Protein AF-A0A1Z5K419-F1 (afdb_monomer_lite)

pLDDT: mean 81.82, std 13.51, range [43.06, 97.88]

Secondary structure (DSSP, 8-state):
------------TTHHHHHHHHHHHHHHHHHHHHHHH--GGG---HHHHHTB-GGGSSPBPTTSBPPP-SS--TTHHHHHHHHHHHHHHHTHHHHHHHHHHHHHHHHHH-HHHHHHHHHHHHHHHHHHHHHHS--EETTEEHHHHS-HHHHHHHHHHHHHHHIIIIIHHHHHHHHHHHHHHHHHHHHHB-HHHHHHHHHHHHHHHHHHHHHHGGG------------------------

Foldseek 3Di:
DDDDDDDDDDDDPPPPVVVVVVVVVVVVVVVVVVVVLQDPVLDDDVCVLQCQDVVVPRDRDPQFFDDDDPDQDPCNVVVLVVLLVVLCSSCVNVLVVVLVVLVVVLCVVQVVLVVLVVVLVVLVVVLVVCVVDQDQDPNDGVCVVDPNVRSVVVSVVSVVVSCVPPVPVSVVVSCVVSVVVSSVSSNRGDSVVVVVVVVVVVVVVVVVVVVVVPPPPDDDDDDDDDDDDDDDDDDDDDD

InterPro domains:
  IPR004895 Prenylated rab acceptor PRA1 [PF03208] (64-192)
  IPR004895 Prenylated rab acceptor PRA1 [PTHR19317] (41-199)

Organism: Fistulifera solaris (NCBI:txid1519565)

Radius of gyration: 31.79 Å; chains: 1; bounding box: 63×75×92 Å

Structure (mmCIF, N/CA/C/O backbone):
data_AF-A0A1Z5K419-F1
#
_entry.id   AF-A0A1Z5K419-F1
#
loop_
_atom_site.group_PDB
_atom_site.id
_atom_site.type_symbol
_atom_site.label_atom_id
_atom_site.label_alt_id
_atom_site.label_comp_id
_atom_site.label_asym_id
_atom_site.label_entity_id
_atom_site.label_seq_id
_atom_site.pdbx_PDB_ins_code
_atom_site.Cartn_x
_atom_site.Cartn_y
_atom_site.Cartn_z
_atom_site.occupancy
_atom_site.B_iso_or_equiv
_atom_site.auth_seq_id
_atom_site.auth_comp_id
_atom_site.auth_asym_id
_atom_site.auth_atom_id
_atom_site.pdbx_PDB_model_num
ATOM 1 N N . MET A 1 1 ? -15.603 52.697 42.200 1.00 45.19 1 MET A N 1
ATOM 2 C CA . MET A 1 1 ? -15.648 51.221 42.158 1.00 45.19 1 MET A CA 1
ATOM 3 C C . MET A 1 1 ? -16.096 50.832 40.760 1.00 45.19 1 MET A C 1
ATOM 5 O O . MET A 1 1 ? -17.285 50.840 40.485 1.00 45.19 1 MET A O 1
ATOM 9 N N . MET A 1 2 ? -15.129 50.663 39.860 1.00 43.06 2 MET A N 1
ATOM 10 C CA . MET A 1 2 ? -15.325 50.231 38.474 1.00 43.06 2 MET A CA 1
ATOM 11 C C . MET A 1 2 ? -14.907 48.765 38.420 1.00 43.06 2 MET A C 1
ATOM 13 O O . MET A 1 2 ? -13.796 48.435 38.828 1.00 43.06 2 MET A O 1
ATOM 17 N N . SER A 1 3 ? -15.834 47.904 38.014 1.00 58.44 3 SER A N 1
ATOM 18 C CA . SER A 1 3 ? -15.601 46.476 37.828 1.00 58.44 3 SER A CA 1
ATOM 19 C C . SER A 1 3 ? -15.387 46.235 36.341 1.00 58.44 3 SER A C 1
ATOM 21 O O . SER A 1 3 ? -16.347 46.243 35.570 1.00 58.44 3 SER A O 1
ATOM 23 N N . ASP A 1 4 ? -14.129 46.052 35.948 1.00 59.47 4 ASP A N 1
ATOM 24 C CA . ASP A 1 4 ? -13.762 45.657 34.592 1.00 59.47 4 ASP A CA 1
ATOM 25 C C . ASP A 1 4 ? -14.212 44.214 34.342 1.00 59.47 4 ASP A C 1
ATOM 27 O O . ASP A 1 4 ? -13.773 43.265 34.996 1.00 59.47 4 ASP A O 1
ATOM 31 N N . SER A 1 5 ? -15.138 44.067 33.399 1.00 63.41 5 SER A N 1
ATOM 32 C CA . SER A 1 5 ? -15.629 42.783 32.909 1.00 63.41 5 SER A CA 1
ATOM 33 C C . SER A 1 5 ? -14.709 42.319 31.785 1.00 63.41 5 SER A C 1
ATOM 35 O O . SER A 1 5 ? -14.706 42.892 30.700 1.00 63.41 5 SER A O 1
ATOM 37 N N . ALA A 1 6 ? -13.899 41.297 32.053 1.00 61.78 6 ALA A N 1
ATOM 38 C CA . ALA A 1 6 ? -13.053 40.669 31.049 1.00 61.78 6 ALA A CA 1
ATOM 39 C C . ALA A 1 6 ? -13.891 39.722 30.170 1.00 61.78 6 ALA A C 1
ATOM 41 O O . ALA A 1 6 ? -14.218 38.604 30.573 1.00 61.78 6 ALA A O 1
ATOM 42 N N . GLU A 1 7 ? -14.230 40.169 28.959 1.00 58.59 7 GLU A N 1
ATOM 43 C CA . GLU A 1 7 ? -14.721 39.312 27.877 1.00 58.59 7 GLU A CA 1
ATOM 44 C C . GLU A 1 7 ? -13.596 38.383 27.398 1.00 58.59 7 GLU A C 1
ATOM 46 O O . GLU A 1 7 ? -12.685 38.769 26.665 1.00 58.59 7 GLU A O 1
ATOM 51 N N . SER A 1 8 ? -13.664 37.126 27.834 1.00 61.56 8 SER A N 1
ATOM 52 C CA . SER A 1 8 ? -12.866 36.030 27.290 1.00 61.56 8 SER A CA 1
ATOM 53 C C . SER A 1 8 ? -13.443 35.626 25.932 1.00 61.56 8 SER A C 1
ATOM 55 O O . SER A 1 8 ? -14.468 34.947 25.842 1.00 61.56 8 SER A O 1
ATOM 57 N N . SER A 1 9 ? -12.794 36.083 24.864 1.00 56.22 9 SER A N 1
ATOM 58 C CA . SER A 1 9 ? -13.089 35.711 23.483 1.00 56.22 9 SER A CA 1
ATOM 59 C C . SER A 1 9 ? -12.721 34.240 23.255 1.00 56.22 9 SER A C 1
ATOM 61 O O . SER A 1 9 ? -11.566 33.878 23.038 1.00 56.22 9 SER A O 1
ATOM 63 N N . GLY A 1 10 ? -13.734 33.373 23.330 1.00 52.50 10 GLY A N 1
ATOM 64 C CA . GLY A 1 10 ? -13.631 31.951 23.018 1.00 52.50 10 GLY A CA 1
ATOM 65 C C . GLY A 1 10 ? -13.237 31.738 21.559 1.00 52.50 10 GLY A C 1
ATOM 66 O O . GLY A 1 10 ? -14.056 31.887 20.653 1.00 52.50 10 GLY A O 1
ATOM 67 N N . SER A 1 11 ? -11.971 31.393 21.336 1.00 55.19 11 SER A N 1
ATOM 68 C CA . SER A 1 11 ? -11.446 31.052 20.022 1.00 55.19 11 SER A CA 1
ATOM 69 C C . SER A 1 11 ? -12.005 29.706 19.544 1.00 55.19 11 SER A C 1
ATOM 71 O O . SER A 1 11 ? -12.073 28.701 20.250 1.00 55.19 11 SER A O 1
ATOM 73 N N . THR A 1 12 ? -12.481 29.742 18.309 1.00 56.56 12 THR A N 1
ATOM 74 C CA . THR A 1 12 ? -13.309 28.761 17.610 1.00 56.56 12 THR A CA 1
ATOM 75 C C . THR A 1 12 ? -12.609 27.426 17.289 1.00 56.56 12 THR A C 1
ATOM 77 O O . THR A 1 12 ? -11.567 27.441 16.636 1.00 56.56 12 THR A O 1
ATOM 80 N N . PRO A 1 13 ? -13.233 26.263 17.576 1.00 60.91 13 PRO A N 1
ATOM 81 C CA . PRO A 1 13 ? -12.785 24.931 17.135 1.00 60.91 13 PRO A CA 1
ATOM 82 C C . PRO A 1 13 ? -13.143 24.564 15.672 1.00 60.91 13 PRO A C 1
ATOM 84 O O . PRO A 1 13 ? -12.986 23.413 15.265 1.00 60.91 13 PRO A O 1
ATOM 87 N N . ALA A 1 14 ? -13.611 25.512 14.851 1.00 63.47 14 ALA A N 1
ATOM 88 C CA . ALA A 1 14 ? -14.130 25.235 13.504 1.00 63.47 14 ALA A CA 1
ATOM 89 C C . ALA A 1 14 ? -13.059 24.829 12.462 1.00 63.47 14 ALA A C 1
ATOM 91 O O . ALA A 1 14 ? -13.386 24.202 11.456 1.00 63.47 14 ALA A O 1
ATOM 92 N N . THR A 1 15 ? -11.777 25.127 12.692 1.00 70.31 15 THR A N 1
ATOM 93 C CA . THR A 1 15 ? -10.716 24.945 11.680 1.00 70.31 15 THR A CA 1
ATOM 94 C C . THR A 1 15 ? -10.237 23.493 11.530 1.00 70.31 15 THR A C 1
ATOM 96 O O . THR A 1 15 ? -9.705 23.126 10.486 1.00 70.31 15 THR A O 1
ATOM 99 N N . LEU A 1 16 ? -10.433 22.632 12.536 1.00 72.62 16 LEU A N 1
ATOM 100 C CA . LEU A 1 16 ? -9.940 21.244 12.496 1.00 72.62 16 LEU A CA 1
ATOM 101 C C . LEU A 1 16 ? -10.815 20.305 11.653 1.00 72.62 16 LEU A C 1
ATOM 103 O O . LEU A 1 16 ? -10.293 19.365 11.052 1.00 72.62 16 LEU A O 1
ATOM 107 N N . SER A 1 17 ? -12.123 20.567 11.567 1.00 75.19 17 SER A N 1
ATOM 108 C CA . SER A 1 17 ? -13.054 19.705 10.824 1.00 75.19 17 SER A CA 1
ATOM 109 C C . SER A 1 17 ? -12.770 19.713 9.317 1.00 75.19 17 SER A C 1
ATOM 111 O O . SER A 1 17 ? -12.758 18.656 8.688 1.00 75.19 17 SER A O 1
ATOM 113 N N . GLY A 1 18 ? -12.453 20.882 8.745 1.00 79.69 18 GLY A N 1
ATOM 114 C CA . GLY A 1 18 ? -12.180 21.015 7.307 1.00 79.69 18 GLY A CA 1
ATOM 115 C C . GLY A 1 18 ? -10.930 20.256 6.842 1.00 79.69 18 GLY A C 1
ATOM 116 O O . GLY A 1 18 ? -10.898 19.710 5.738 1.00 79.69 18 GLY A O 1
ATOM 117 N N . THR A 1 19 ? -9.910 20.145 7.697 1.00 86.19 19 THR A N 1
ATOM 118 C CA . THR A 1 19 ? -8.656 19.449 7.365 1.00 86.19 19 THR A CA 1
ATOM 119 C C . THR A 1 19 ? -8.856 17.936 7.247 1.00 86.19 19 THR A C 1
ATOM 121 O O . THR A 1 19 ? -8.291 17.303 6.354 1.00 86.19 19 THR A O 1
ATOM 124 N N . ILE A 1 20 ? -9.685 17.344 8.114 1.00 88.81 20 ILE A N 1
ATOM 125 C CA . ILE A 1 20 ? -9.931 15.893 8.118 1.00 88.81 20 ILE A CA 1
ATOM 126 C C . ILE A 1 20 ? -10.720 15.474 6.873 1.00 88.81 20 ILE A C 1
ATOM 128 O O . ILE A 1 20 ? -10.395 14.463 6.245 1.00 88.81 20 ILE A O 1
ATOM 132 N N . GLU A 1 21 ? -11.724 16.257 6.477 1.00 89.81 21 GLU A N 1
ATOM 133 C CA . GLU A 1 21 ? -12.511 15.977 5.272 1.00 89.81 21 GLU A CA 1
ATOM 134 C C . GLU A 1 21 ? -11.670 16.095 3.999 1.00 89.81 21 GLU A C 1
ATOM 136 O O . GLU A 1 21 ? -11.719 15.203 3.150 1.00 89.81 21 GLU A O 1
ATOM 141 N N . SER A 1 22 ? -10.822 17.124 3.901 1.00 91.88 22 SER A N 1
ATOM 142 C CA . SER A 1 22 ? -9.882 17.282 2.784 1.00 91.88 22 SER A CA 1
ATOM 143 C C . SER A 1 22 ? -8.912 16.099 2.676 1.00 91.88 22 SER A C 1
ATOM 145 O O . SER A 1 22 ? -8.744 15.522 1.598 1.00 91.88 22 SER A O 1
ATOM 147 N N . LEU A 1 23 ? -8.343 15.654 3.805 1.00 91.88 23 LEU A N 1
ATOM 148 C CA . LEU A 1 23 ? -7.462 14.485 3.845 1.00 91.88 23 LEU A CA 1
ATOM 149 C C . LEU A 1 23 ? -8.189 13.218 3.376 1.00 91.88 23 LEU A C 1
ATOM 151 O O . LEU A 1 23 ? -7.644 12.440 2.592 1.00 91.88 23 LEU A O 1
ATOM 155 N N . ARG A 1 24 ? -9.432 13.017 3.828 1.00 92.38 24 ARG A N 1
ATOM 156 C CA . ARG A 1 24 ? -10.260 11.870 3.439 1.00 92.38 24 ARG A CA 1
ATOM 157 C C . ARG A 1 24 ? -10.572 11.882 1.944 1.00 92.38 24 ARG A C 1
ATOM 159 O O . ARG A 1 24 ? -10.431 10.845 1.295 1.00 92.38 24 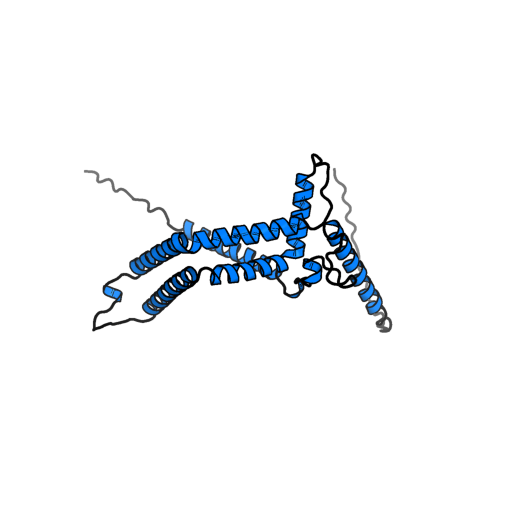ARG A O 1
ATOM 166 N N . LEU A 1 25 ? -10.963 13.031 1.391 1.00 93.38 25 LEU A N 1
ATOM 167 C CA . LEU A 1 25 ? -11.224 13.183 -0.042 1.00 93.38 25 LEU A CA 1
ATOM 168 C C . LEU A 1 25 ? -9.958 12.904 -0.854 1.00 93.38 25 LEU A C 1
ATOM 170 O O . LEU A 1 25 ? -9.993 12.094 -1.783 1.00 93.38 25 LEU A O 1
ATOM 174 N N . HIS A 1 26 ? -8.819 13.467 -0.448 1.00 94.06 26 HIS A N 1
ATOM 175 C CA . HIS A 1 26 ? -7.539 13.226 -1.104 1.00 94.06 26 HIS A CA 1
ATOM 176 C C . HIS A 1 26 ? -7.150 11.739 -1.068 1.00 94.06 26 HIS A C 1
ATOM 178 O O . HIS A 1 26 ? -6.862 11.156 -2.115 1.00 94.06 26 HIS A O 1
ATOM 184 N N . ALA A 1 27 ? -7.238 11.096 0.100 1.00 91.50 27 ALA A N 1
ATOM 185 C CA . ALA A 1 27 ? -6.954 9.673 0.263 1.00 91.50 27 ALA A CA 1
ATOM 186 C C . ALA A 1 27 ? -7.877 8.794 -0.595 1.00 91.50 27 ALA A C 1
ATOM 188 O O . ALA A 1 27 ? -7.402 7.885 -1.275 1.00 91.50 27 ALA A O 1
ATOM 189 N N . SER A 1 28 ? -9.180 9.091 -0.625 1.00 93.62 28 SER A N 1
ATOM 190 C CA . SER A 1 28 ? -10.142 8.345 -1.445 1.00 93.62 28 SER A CA 1
ATOM 191 C C . SER A 1 28 ? -9.871 8.500 -2.945 1.00 93.62 28 SER A C 1
ATOM 193 O O . SER A 1 28 ? -9.879 7.509 -3.673 1.00 93.62 28 SER A O 1
ATOM 195 N N . SER A 1 29 ? -9.527 9.709 -3.406 1.00 94.62 29 SER A N 1
ATOM 196 C CA . SER A 1 29 ? -9.174 9.963 -4.808 1.00 94.62 29 SER A CA 1
ATOM 197 C C . SER A 1 29 ? -7.889 9.237 -5.219 1.00 94.62 29 SER A C 1
ATOM 199 O O . SER A 1 29 ? -7.784 8.723 -6.334 1.00 94.62 29 SER A O 1
ATOM 201 N N . TRP A 1 30 ? -6.917 9.150 -4.307 1.00 92.44 30 TRP A N 1
ATOM 202 C CA . TRP A 1 30 ? -5.672 8.424 -4.520 1.00 92.44 30 TRP A CA 1
ATOM 203 C C . TRP A 1 30 ? -5.911 6.913 -4.581 1.00 92.44 30 TRP A C 1
ATOM 205 O O . TRP A 1 30 ? -5.423 6.261 -5.504 1.00 92.44 30 TRP A O 1
ATOM 215 N N . MET A 1 31 ? -6.722 6.364 -3.669 1.00 86.56 31 MET A N 1
ATOM 216 C CA . MET A 1 31 ? -7.101 4.950 -3.712 1.00 86.56 31 MET A CA 1
ATOM 217 C C . MET A 1 31 ? -7.871 4.604 -4.985 1.00 86.56 31 MET A C 1
ATOM 219 O O . MET A 1 31 ? -7.559 3.599 -5.613 1.00 86.56 31 MET A O 1
ATOM 223 N N . ALA A 1 32 ? -8.801 5.455 -5.424 1.00 89.69 32 ALA A N 1
ATOM 224 C CA . ALA A 1 32 ? -9.531 5.247 -6.674 1.00 89.69 32 ALA A CA 1
ATOM 225 C C . ALA A 1 32 ? -8.590 5.219 -7.893 1.00 89.69 32 ALA A C 1
ATOM 227 O O . ALA A 1 32 ? -8.732 4.367 -8.769 1.00 89.69 32 ALA A O 1
ATOM 228 N N . LYS A 1 33 ? -7.578 6.100 -7.928 1.00 88.44 33 LYS A N 1
ATOM 229 C CA . LYS A 1 33 ? -6.533 6.094 -8.968 1.00 88.44 33 LYS A CA 1
ATOM 230 C C . LYS A 1 33 ? -5.647 4.850 -8.916 1.00 88.44 33 LYS A C 1
ATOM 232 O O . LYS A 1 33 ? -5.216 4.376 -9.962 1.00 88.44 33 LYS A O 1
ATOM 237 N N . MET A 1 34 ? -5.341 4.334 -7.727 1.00 83.31 34 MET A N 1
ATOM 238 C CA . MET A 1 34 ? -4.593 3.082 -7.592 1.00 83.31 34 MET A CA 1
ATOM 239 C C . MET A 1 34 ? -5.438 1.891 -8.043 1.00 83.31 34 MET A C 1
ATOM 241 O O . MET A 1 34 ? -4.972 1.068 -8.824 1.00 83.31 34 MET A O 1
ATOM 245 N N . GLN A 1 35 ? -6.702 1.838 -7.629 1.00 86.62 35 GLN A N 1
ATOM 246 C CA . GLN A 1 35 ? -7.625 0.770 -7.993 1.00 86.62 35 GLN A CA 1
ATOM 247 C C . GLN A 1 35 ? -7.891 0.732 -9.502 1.00 86.62 35 GLN A C 1
ATOM 249 O O . GLN A 1 35 ? -7.948 -0.347 -10.080 1.00 86.62 35 GLN A O 1
ATOM 254 N N . SER A 1 36 ? -7.990 1.886 -10.171 1.00 86.50 36 SER A N 1
ATOM 255 C CA . SER A 1 36 ? -8.168 1.916 -11.627 1.00 86.50 36 SER A CA 1
ATOM 256 C C . SER A 1 36 ? -6.942 1.421 -12.402 1.00 86.50 36 SER A C 1
ATOM 258 O O . SER A 1 36 ? -7.104 0.941 -13.524 1.00 86.50 36 SER A O 1
ATOM 260 N N . ARG A 1 37 ? -5.741 1.504 -11.810 1.00 82.62 37 ARG A N 1
ATOM 261 C CA . ARG A 1 37 ? -4.478 1.013 -12.390 1.00 82.62 37 ARG A CA 1
ATOM 262 C C . ARG A 1 37 ? -4.233 -0.474 -12.137 1.00 82.62 37 ARG A C 1
ATOM 264 O O . ARG A 1 37 ? -3.576 -1.129 -12.942 1.00 82.62 37 ARG A O 1
ATOM 271 N N . VAL A 1 38 ? -4.762 -1.005 -11.039 1.00 79.06 38 VAL A N 1
ATOM 272 C CA . VAL A 1 38 ? -4.662 -2.421 -10.672 1.00 79.06 38 VAL A CA 1
ATOM 273 C C . VAL A 1 38 ? -5.887 -3.145 -11.230 1.00 79.06 38 VAL A C 1
ATOM 275 O O . VAL A 1 38 ? -6.851 -3.415 -10.519 1.00 79.06 38 VAL A O 1
ATOM 278 N N . ARG A 1 39 ? -5.878 -3.428 -12.535 1.00 82.75 39 ARG A N 1
ATOM 279 C CA . ARG A 1 39 ? -6.875 -4.306 -13.162 1.00 82.75 39 ARG A CA 1
ATOM 280 C C . ARG A 1 39 ? -6.270 -5.686 -13.369 1.00 82.75 39 ARG A C 1
ATOM 282 O O . ARG A 1 39 ? -5.085 -5.812 -13.649 1.00 82.75 39 ARG A O 1
ATOM 289 N N . ILE A 1 40 ? -7.094 -6.726 -13.271 1.00 77.69 40 ILE A N 1
ATOM 290 C CA . ILE A 1 40 ? -6.681 -8.110 -13.565 1.00 77.69 40 ILE A CA 1
ATOM 291 C C . ILE A 1 40 ? -6.146 -8.222 -15.000 1.00 77.69 40 ILE A C 1
ATOM 293 O O . ILE A 1 40 ? -5.210 -8.965 -15.250 1.00 77.69 40 ILE A O 1
ATOM 297 N N . GLU A 1 41 ? -6.665 -7.408 -15.916 1.00 76.31 41 GLU A N 1
ATOM 298 C CA . GLU A 1 41 ? -6.213 -7.319 -17.309 1.00 76.31 41 GLU A CA 1
ATOM 299 C C . GLU A 1 41 ? -4.783 -6.777 -17.462 1.00 76.31 41 GLU A C 1
ATOM 301 O O . GLU A 1 41 ? -4.142 -7.021 -18.480 1.00 76.31 41 GLU A O 1
ATOM 306 N N . THR A 1 42 ? -4.254 -6.060 -16.461 1.00 75.44 42 THR A N 1
ATOM 307 C CA . THR A 1 42 ? -2.860 -5.587 -16.476 1.00 75.44 42 THR A CA 1
ATOM 308 C C . THR A 1 42 ? -1.896 -6.581 -15.828 1.00 75.44 42 THR A C 1
ATOM 310 O O . THR A 1 42 ? -0.698 -6.302 -15.760 1.00 75.44 42 THR A O 1
ATOM 313 N N . LEU A 1 43 ? -2.378 -7.749 -15.376 1.00 78.56 43 LEU A N 1
ATOM 314 C CA . LEU A 1 43 ? -1.505 -8.852 -14.982 1.00 78.56 43 LEU A CA 1
ATOM 315 C C . LEU A 1 43 ? -0.803 -9.393 -16.219 1.00 78.56 43 LEU A C 1
ATOM 317 O O . LEU A 1 43 ? -1.395 -10.079 -17.052 1.00 78.56 43 LEU A O 1
ATOM 321 N N . ARG A 1 44 ? 0.492 -9.103 -16.317 1.00 81.75 44 ARG A N 1
ATOM 322 C CA . ARG A 1 44 ? 1.332 -9.714 -17.340 1.00 81.75 44 ARG A CA 1
ATOM 323 C C . ARG A 1 44 ? 1.632 -11.159 -16.947 1.00 81.75 44 ARG A C 1
ATOM 325 O O . ARG A 1 44 ? 1.869 -11.422 -15.759 1.00 81.75 44 ARG A O 1
ATOM 332 N N . PRO A 1 45 ? 1.628 -12.092 -17.913 1.00 84.50 45 PRO A N 1
ATOM 333 C CA . PRO A 1 45 ? 1.888 -13.497 -17.648 1.00 84.50 45 PRO A CA 1
ATOM 334 C C . PRO A 1 45 ? 3.238 -13.668 -16.939 1.00 84.50 45 PRO A C 1
ATOM 336 O O . PRO A 1 45 ? 4.227 -13.006 -17.255 1.00 84.50 45 PRO A O 1
ATOM 339 N 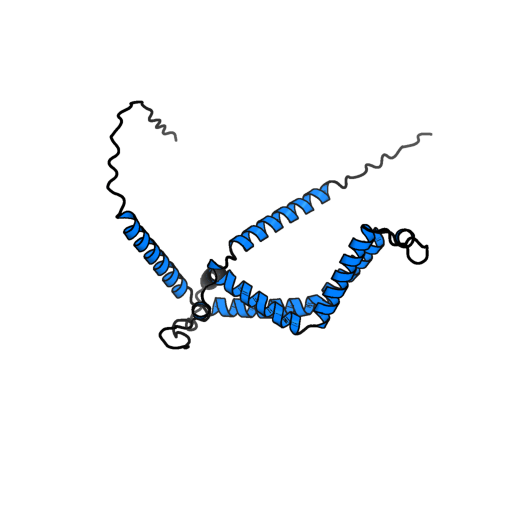N . LEU A 1 46 ? 3.273 -14.564 -15.950 1.00 81.19 46 LEU A N 1
ATOM 340 C CA . LEU A 1 46 ? 4.442 -14.774 -15.091 1.00 81.19 46 LEU A CA 1
ATOM 341 C C . LEU A 1 46 ? 5.746 -15.064 -15.869 1.00 81.19 46 LEU A C 1
ATOM 343 O O . LEU A 1 46 ? 6.777 -14.527 -15.469 1.00 81.19 46 LEU A O 1
ATOM 347 N N . PRO A 1 47 ? 5.743 -15.845 -16.974 1.00 82.81 47 PRO A N 1
ATOM 348 C CA . PRO A 1 47 ? 6.950 -16.068 -17.773 1.00 82.81 47 PRO A CA 1
ATOM 349 C C . PRO A 1 47 ? 7.539 -14.771 -18.331 1.00 82.81 47 PRO A C 1
ATOM 351 O O . PRO A 1 47 ? 8.740 -14.544 -18.211 1.00 82.81 47 PRO A O 1
ATOM 354 N N . GLU A 1 48 ? 6.694 -13.868 -18.835 1.00 82.44 48 GLU A N 1
ATOM 355 C CA . GLU A 1 48 ? 7.124 -12.552 -19.315 1.00 82.44 48 GLU A CA 1
ATOM 356 C C . GLU A 1 48 ? 7.702 -11.730 -18.158 1.00 82.44 48 GLU A C 1
ATOM 358 O O . GLU A 1 48 ? 8.789 -11.165 -18.275 1.00 82.44 48 GLU A O 1
ATOM 363 N N . PHE A 1 49 ? 7.048 -11.731 -16.994 1.00 84.38 49 PHE A N 1
ATOM 364 C CA . PHE A 1 49 ? 7.557 -11.061 -15.794 1.00 84.38 49 PHE A CA 1
ATOM 365 C C . PHE A 1 49 ? 8.899 -11.626 -15.304 1.00 84.38 49 PHE A C 1
ATOM 367 O O . PHE A 1 49 ? 9.734 -10.865 -14.837 1.00 84.38 49 PHE A O 1
ATOM 374 N N . LEU A 1 50 ? 9.157 -12.921 -15.465 1.00 83.56 50 LEU A N 1
ATOM 375 C CA . LEU A 1 50 ? 10.431 -13.542 -15.083 1.00 83.56 50 LEU A CA 1
ATOM 376 C C . LEU A 1 50 ? 11.501 -13.474 -16.186 1.00 83.56 50 LEU A C 1
ATOM 378 O O . LEU A 1 50 ? 12.652 -13.820 -15.932 1.00 83.56 50 LEU A O 1
ATOM 382 N N . GLY A 1 51 ? 11.147 -13.026 -17.396 1.00 79.19 51 GLY A N 1
ATOM 383 C CA . GLY A 1 51 ? 12.057 -13.034 -18.547 1.00 79.19 51 GLY A CA 1
ATOM 384 C C . GLY A 1 51 ? 12.341 -14.445 -19.076 1.00 79.19 51 GLY A C 1
ATOM 385 O O . GLY A 1 51 ? 13.410 -14.692 -19.638 1.00 79.19 51 GLY A O 1
ATOM 386 N N . ILE A 1 52 ? 11.406 -15.373 -18.857 1.00 83.62 52 ILE A N 1
ATOM 387 C CA . ILE A 1 52 ? 11.460 -16.741 -19.370 1.00 83.62 52 ILE A CA 1
ATOM 388 C C . ILE A 1 52 ? 10.895 -16.724 -20.784 1.00 83.62 52 ILE A C 1
ATOM 390 O O . ILE A 1 52 ? 9.747 -16.326 -20.993 1.00 83.62 52 ILE A O 1
ATOM 394 N N . ASP A 1 53 ? 11.702 -17.166 -21.740 1.00 81.94 53 ASP A N 1
ATOM 395 C CA . ASP A 1 53 ? 11.268 -17.323 -23.122 1.00 81.94 53 ASP A CA 1
ATOM 396 C C . ASP A 1 53 ? 10.567 -18.683 -23.278 1.00 81.94 53 ASP A C 1
ATOM 398 O O . ASP A 1 53 ? 11.228 -19.715 -23.163 1.00 81.94 53 ASP A O 1
ATOM 402 N N . PRO A 1 54 ? 9.247 -18.734 -23.534 1.00 78.44 54 PRO A N 1
ATOM 403 C CA . PRO A 1 54 ? 8.546 -20.005 -23.679 1.00 78.44 54 PRO A CA 1
ATOM 404 C C . PRO A 1 54 ? 9.058 -20.832 -24.870 1.00 78.44 54 PRO A C 1
ATOM 406 O O . PRO A 1 54 ? 8.899 -22.052 -24.860 1.00 78.44 54 PRO A O 1
ATOM 409 N N . ALA A 1 55 ? 9.684 -20.205 -25.875 1.00 83.19 55 ALA A N 1
ATOM 410 C CA . ALA A 1 55 ? 10.192 -20.892 -27.059 1.00 83.19 55 ALA A CA 1
ATOM 411 C C . ALA A 1 55 ? 11.531 -21.610 -26.813 1.00 83.19 55 ALA A C 1
ATOM 413 O O . ALA A 1 55 ? 11.819 -22.614 -27.462 1.00 83.19 55 ALA A O 1
ATOM 414 N N . ALA A 1 56 ? 12.341 -21.135 -25.863 1.00 78.69 56 ALA A N 1
ATOM 415 C CA . ALA A 1 56 ? 13.689 -21.648 -25.599 1.00 78.69 56 ALA A CA 1
ATOM 416 C C . ALA A 1 56 ? 13.748 -22.695 -24.462 1.00 78.69 56 ALA A C 1
ATOM 418 O O . ALA A 1 56 ? 14.824 -22.997 -23.936 1.00 78.69 56 ALA A O 1
ATOM 419 N N . GLY A 1 57 ? 12.596 -23.242 -24.051 1.00 76.25 57 GLY A N 1
ATOM 420 C CA . GLY A 1 57 ? 12.467 -23.964 -22.781 1.00 76.25 57 GLY A CA 1
ATOM 421 C C . GLY A 1 57 ? 12.529 -22.992 -21.599 1.00 76.25 57 GLY A C 1
ATOM 422 O O . GLY A 1 57 ? 12.683 -21.798 -21.795 1.00 76.25 57 GLY A O 1
ATOM 423 N N . PHE A 1 58 ? 12.402 -23.464 -20.358 1.00 77.69 58 PHE A N 1
ATOM 424 C CA . PHE A 1 58 ? 12.352 -22.636 -19.134 1.00 77.69 58 PHE A CA 1
ATOM 425 C C . PHE A 1 58 ? 13.698 -21.937 -18.793 1.00 77.69 58 PHE A C 1
ATOM 427 O O . PHE A 1 58 ? 14.139 -21.913 -17.645 1.00 77.69 58 PHE A O 1
ATOM 434 N N . CYS A 1 59 ? 14.396 -21.418 -19.800 1.00 78.50 59 CYS A N 1
ATOM 435 C CA . CYS A 1 59 ? 15.676 -20.745 -19.729 1.00 78.50 59 CYS A CA 1
ATOM 436 C C . CYS A 1 59 ? 15.449 -19.235 -19.613 1.00 78.50 59 CYS A C 1
ATOM 438 O O . CYS A 1 59 ? 14.601 -18.655 -20.294 1.00 78.50 59 CYS A O 1
ATOM 440 N N . LEU A 1 60 ? 16.242 -18.586 -18.762 1.00 76.31 60 LEU A N 1
ATOM 441 C CA . LEU A 1 60 ? 16.302 -17.129 -18.719 1.00 76.31 60 LEU A CA 1
ATOM 442 C C . LEU A 1 60 ? 16.854 -16.637 -20.056 1.00 76.31 60 LEU A C 1
ATOM 444 O O . LEU A 1 60 ? 17.946 -17.048 -20.458 1.00 76.31 60 LEU A O 1
ATOM 448 N N . SER A 1 61 ? 16.108 -15.772 -20.746 1.00 75.50 61 SER A N 1
ATOM 449 C CA . SER A 1 61 ? 16.586 -15.212 -22.006 1.00 75.50 61 SER A CA 1
ATOM 450 C C . SER A 1 61 ? 17.896 -14.455 -21.749 1.00 75.50 61 SER A C 1
ATOM 452 O O . SER A 1 61 ? 17.935 -13.600 -20.860 1.00 75.50 61 SER A O 1
ATOM 454 N N . PRO A 1 62 ? 18.979 -14.711 -22.506 1.00 72.38 62 PRO A N 1
ATOM 455 C CA . PRO A 1 62 ? 20.254 -14.018 -22.315 1.00 72.38 62 PRO A CA 1
ATOM 456 C C . PRO A 1 62 ? 20.143 -12.504 -22.551 1.00 72.38 62 PRO A C 1
ATOM 458 O O . PRO A 1 62 ? 21.003 -11.751 -22.103 1.00 72.38 62 PRO A O 1
ATOM 461 N N . GLY A 1 63 ? 19.076 -12.046 -23.217 1.00 68.88 63 GLY A N 1
ATOM 462 C CA . GLY A 1 63 ? 18.759 -10.628 -23.365 1.00 68.88 63 GLY A CA 1
ATOM 463 C C . GLY A 1 63 ? 18.011 -10.013 -22.178 1.00 68.88 63 GLY A C 1
ATOM 464 O O . GLY A 1 63 ? 17.931 -8.792 -22.107 1.00 68.88 63 GLY A O 1
ATOM 465 N N . ALA A 1 64 ? 17.455 -10.810 -21.258 1.00 68.12 64 ALA A N 1
ATOM 466 C CA . ALA A 1 64 ? 16.639 -10.312 -20.142 1.00 68.12 64 ALA A CA 1
ATOM 467 C C . ALA A 1 64 ? 17.440 -9.471 -19.134 1.00 68.12 64 ALA A C 1
ATOM 469 O O . ALA A 1 64 ? 16.861 -8.665 -18.403 1.00 68.12 64 ALA A O 1
ATOM 470 N N . PHE A 1 65 ? 18.766 -9.635 -19.116 1.00 72.88 65 PHE A N 1
ATOM 471 C CA . PHE A 1 65 ? 19.665 -8.917 -18.225 1.00 72.88 65 PHE A CA 1
ATOM 472 C C . PHE A 1 65 ? 20.681 -8.119 -19.027 1.00 72.88 65 PHE A C 1
ATOM 474 O O . PHE A 1 65 ? 21.525 -8.673 -19.732 1.00 72.88 65 PHE A O 1
ATOM 481 N N . THR A 1 66 ? 20.634 -6.797 -18.888 1.00 66.88 66 THR A N 1
ATOM 482 C CA . THR A 1 66 ? 21.663 -5.935 -19.467 1.00 66.88 66 THR A CA 1
ATOM 483 C C . THR A 1 66 ? 23.019 -6.228 -18.825 1.00 66.88 66 THR A C 1
ATOM 485 O O . THR A 1 66 ? 23.126 -6.169 -17.596 1.00 66.88 66 THR A O 1
ATOM 488 N N . PRO A 1 67 ? 24.078 -6.493 -19.611 1.00 67.50 67 PRO A N 1
ATOM 489 C CA . PRO A 1 67 ? 25.416 -6.632 -19.058 1.00 67.50 67 PRO A CA 1
ATOM 490 C C . PRO A 1 67 ? 25.816 -5.337 -18.329 1.00 67.50 67 PRO A C 1
ATOM 492 O O . PRO A 1 67 ? 25.452 -4.242 -18.775 1.00 67.50 67 PRO A O 1
ATOM 495 N N . PRO A 1 68 ? 26.567 -5.431 -17.216 1.00 67.56 68 PRO A N 1
ATOM 496 C CA . PRO A 1 68 ? 26.936 -4.268 -16.421 1.00 67.56 68 PRO A CA 1
ATOM 497 C C . PRO A 1 68 ? 27.680 -3.242 -17.284 1.00 67.56 68 PRO A C 1
ATOM 499 O O . PRO A 1 68 ? 28.732 -3.526 -17.866 1.00 67.56 68 PRO A O 1
ATOM 502 N N . VAL A 1 69 ? 27.123 -2.032 -17.372 1.00 69.56 69 VAL A N 1
ATOM 503 C CA . VAL A 1 69 ? 27.736 -0.911 -18.090 1.00 69.56 69 VAL A CA 1
ATOM 504 C C . VAL A 1 69 ? 29.050 -0.539 -17.409 1.00 69.56 69 VAL A C 1
ATOM 506 O O . VAL A 1 69 ? 29.073 -0.019 -16.299 1.00 69.56 69 VAL A O 1
ATOM 509 N N . ARG A 1 70 ? 30.170 -0.802 -18.089 1.00 74.38 70 ARG A N 1
ATOM 510 C CA . ARG A 1 70 ? 31.530 -0.564 -17.568 1.00 74.38 70 ARG A CA 1
ATOM 511 C C . ARG A 1 70 ? 31.885 0.917 -17.389 1.00 74.38 70 ARG A C 1
ATOM 513 O O . ARG A 1 70 ? 32.944 1.219 -16.849 1.00 74.38 70 ARG A O 1
ATOM 520 N N . LYS A 1 71 ? 31.044 1.841 -17.863 1.00 75.38 71 LYS A N 1
ATOM 521 C CA . LYS A 1 71 ? 31.252 3.289 -17.759 1.00 75.38 71 LYS A CA 1
ATOM 522 C C . LYS A 1 71 ? 29.956 3.946 -17.290 1.00 75.38 71 LYS A C 1
ATOM 524 O O . LYS A 1 71 ? 28.939 3.867 -17.972 1.00 75.38 71 LYS A O 1
ATOM 529 N N . VAL A 1 72 ? 29.995 4.549 -16.103 1.00 75.06 72 VAL A N 1
ATOM 530 C CA . VAL A 1 72 ? 28.892 5.348 -15.560 1.00 75.06 72 VAL A CA 1
ATOM 531 C C . VAL A 1 72 ? 29.042 6.759 -16.117 1.00 75.06 72 VAL A C 1
ATOM 533 O O . VAL A 1 72 ? 29.891 7.523 -15.666 1.00 75.06 72 VAL A O 1
ATOM 536 N N . ASP A 1 73 ? 28.252 7.096 -17.132 1.00 78.12 73 ASP A N 1
ATOM 537 C CA . ASP A 1 73 ? 28.237 8.454 -17.678 1.00 78.12 73 ASP A CA 1
ATOM 538 C C . ASP A 1 73 ? 27.654 9.445 -16.654 1.00 78.12 73 ASP A C 1
ATOM 540 O O . ASP A 1 73 ? 26.783 9.098 -15.857 1.00 78.12 73 ASP A O 1
ATOM 544 N N . LYS A 1 74 ? 28.074 10.715 -16.685 1.00 75.69 74 LYS A N 1
ATOM 545 C CA . LYS A 1 74 ? 27.586 11.749 -15.745 1.00 75.69 74 LYS A CA 1
ATOM 546 C C . LYS A 1 74 ? 26.073 12.031 -15.852 1.00 75.69 74 LYS A C 1
ATOM 548 O O . LYS A 1 74 ? 25.486 12.506 -14.892 1.00 75.69 74 LYS A O 1
ATOM 553 N N . GLY A 1 75 ? 25.436 11.675 -16.973 1.00 77.31 75 GLY A N 1
ATOM 554 C CA . GLY A 1 75 ? 23.973 11.691 -17.158 1.00 77.31 75 GLY A CA 1
ATOM 555 C C . GLY A 1 75 ? 23.271 10.362 -16.827 1.00 77.31 75 GLY A C 1
ATOM 556 O O . GLY A 1 75 ? 22.126 10.151 -17.220 1.00 77.31 75 GLY A O 1
ATOM 557 N N . SER A 1 76 ? 23.959 9.423 -16.172 1.00 77.38 76 SER A N 1
ATOM 558 C CA . SER A 1 76 ? 23.414 8.112 -15.800 1.00 77.38 76 SER A CA 1
ATOM 559 C C . SER A 1 76 ? 22.267 8.154 -14.771 1.00 77.38 76 SER A C 1
ATOM 561 O O . SER A 1 76 ? 21.301 7.420 -14.983 1.00 77.38 76 SER A O 1
ATOM 563 N N . PRO A 1 77 ? 22.271 8.987 -13.703 1.00 84.69 77 PRO A N 1
ATOM 564 C CA . PRO A 1 77 ? 21.242 8.871 -12.663 1.00 84.69 77 PRO A CA 1
ATOM 565 C C . PRO A 1 77 ? 19.839 9.241 -13.164 1.00 84.69 77 PRO A C 1
ATOM 567 O O . PRO A 1 77 ? 18.882 8.533 -12.865 1.00 84.69 77 PRO A O 1
ATOM 570 N N . GLU A 1 78 ? 19.716 10.278 -13.996 1.00 87.31 78 GLU A N 1
ATOM 571 C CA . GLU A 1 78 ? 18.438 10.691 -14.596 1.00 87.31 78 GLU A CA 1
ATOM 572 C C . GLU A 1 78 ? 17.880 9.608 -15.530 1.00 87.31 78 GLU A C 1
ATOM 574 O O . GLU A 1 78 ? 16.691 9.281 -15.497 1.00 87.31 78 GLU A O 1
ATOM 579 N N . LYS A 1 79 ? 18.761 8.978 -16.320 1.00 82.88 79 LYS A N 1
ATOM 580 C CA . LYS A 1 79 ? 18.396 7.853 -17.188 1.00 82.88 79 LYS A CA 1
ATOM 581 C C . LYS A 1 79 ? 17.953 6.644 -16.368 1.00 82.88 79 LYS A C 1
ATOM 583 O O . LYS A 1 79 ? 16.940 6.039 -16.699 1.00 82.88 79 LYS A O 1
ATOM 588 N N . VAL A 1 80 ? 18.668 6.299 -15.296 1.00 84.69 80 VAL A N 1
ATOM 589 C CA . VAL A 1 80 ? 18.303 5.186 -14.403 1.00 84.69 80 VAL A CA 1
ATOM 590 C C . VAL A 1 80 ? 16.960 5.450 -13.724 1.00 84.69 80 VAL A C 1
ATOM 592 O O . VAL A 1 80 ? 16.111 4.564 -13.712 1.00 84.69 80 VAL A O 1
ATOM 595 N N . GLN A 1 81 ? 16.714 6.668 -13.238 1.00 88.38 81 GLN A N 1
ATOM 596 C CA . GLN A 1 81 ? 15.439 7.024 -12.613 1.00 88.38 81 GLN A CA 1
ATOM 597 C C . GLN A 1 81 ? 14.269 6.926 -13.601 1.00 88.38 81 GLN A C 1
ATOM 599 O O . GLN A 1 81 ? 13.220 6.379 -13.256 1.00 88.38 81 GLN A O 1
ATOM 604 N N . SER A 1 82 ? 14.451 7.411 -14.833 1.00 86.56 82 SER A N 1
ATOM 605 C CA . SER A 1 82 ? 13.440 7.286 -15.889 1.00 86.56 82 SER A CA 1
ATOM 606 C C . SER A 1 82 ? 13.122 5.815 -16.190 1.00 86.56 82 SER A C 1
ATOM 608 O O . SER A 1 82 ? 11.955 5.420 -16.197 1.00 86.56 82 SER A O 1
ATOM 610 N N . ARG A 1 83 ? 14.157 4.971 -16.311 1.00 82.94 83 ARG A N 1
ATOM 611 C CA . ARG A 1 83 ? 14.016 3.519 -16.522 1.00 82.94 83 ARG A CA 1
ATOM 612 C C . ARG A 1 83 ? 13.293 2.833 -15.371 1.00 82.94 83 ARG A C 1
ATOM 614 O O . ARG A 1 83 ? 12.367 2.066 -15.602 1.00 82.94 83 ARG A O 1
ATOM 621 N N . MET A 1 84 ? 13.661 3.148 -14.130 1.00 87.19 84 MET A N 1
ATOM 622 C CA . MET A 1 84 ? 12.983 2.611 -12.951 1.00 87.19 84 MET A CA 1
ATOM 623 C C . MET A 1 84 ? 11.508 3.007 -12.930 1.00 87.19 84 MET A C 1
ATOM 625 O O . MET A 1 84 ? 10.665 2.166 -12.638 1.00 87.19 84 MET A O 1
ATOM 629 N N . LYS A 1 85 ? 11.176 4.258 -13.270 1.00 89.50 85 LYS A N 1
ATOM 630 C CA . LYS A 1 85 ? 9.787 4.731 -13.321 1.00 89.50 85 LYS A CA 1
ATOM 631 C C . LYS A 1 85 ? 8.973 3.990 -14.384 1.00 89.50 85 LYS A C 1
ATOM 633 O O . LYS A 1 85 ? 7.840 3.609 -14.098 1.00 89.50 85 LYS A O 1
ATOM 638 N N . LEU A 1 86 ? 9.547 3.766 -15.568 1.00 87.31 86 LEU A N 1
ATOM 639 C CA . LEU A 1 86 ? 8.903 3.010 -16.643 1.00 87.31 86 LEU A CA 1
ATOM 640 C C . LEU A 1 86 ? 8.693 1.542 -16.239 1.00 87.31 86 LEU A C 1
ATOM 642 O O . LEU A 1 86 ? 7.569 1.052 -16.287 1.00 87.31 86 LEU A O 1
ATOM 646 N N . ASN A 1 87 ? 9.737 0.878 -15.731 1.00 88.12 87 ASN A N 1
ATOM 647 C CA . ASN A 1 87 ? 9.684 -0.518 -15.282 1.00 88.12 87 ASN A CA 1
ATOM 648 C C . ASN A 1 87 ? 8.695 -0.714 -14.116 1.00 88.12 87 ASN A C 1
ATOM 650 O O . ASN A 1 87 ? 7.977 -1.714 -14.067 1.00 88.12 87 ASN A O 1
ATOM 654 N N . LEU A 1 88 ? 8.637 0.239 -13.177 1.00 88.19 88 LEU A N 1
ATOM 655 C CA . LEU A 1 88 ? 7.684 0.231 -12.062 1.00 88.19 88 LEU A CA 1
ATOM 656 C C . LEU A 1 88 ? 6.244 0.419 -12.531 1.00 88.19 88 LEU A C 1
ATOM 658 O O . LEU A 1 88 ? 5.354 -0.259 -12.025 1.00 88.19 88 LEU A O 1
ATOM 662 N N . ALA A 1 89 ? 6.010 1.325 -13.483 1.00 88.00 89 ALA A N 1
ATOM 663 C CA . ALA A 1 89 ? 4.682 1.548 -14.037 1.00 88.00 89 ALA A CA 1
ATOM 664 C C . ALA A 1 89 ? 4.198 0.340 -14.852 1.00 88.00 89 ALA A C 1
ATOM 666 O O . ALA A 1 89 ? 3.038 -0.044 -14.722 1.00 88.00 89 ALA A O 1
ATOM 667 N N . PHE A 1 90 ? 5.088 -0.278 -15.633 1.00 84.69 90 PHE A N 1
ATOM 668 C CA . PHE A 1 90 ? 4.760 -1.407 -16.502 1.00 84.69 90 PHE A CA 1
ATOM 669 C C . PHE A 1 90 ? 4.404 -2.679 -15.715 1.00 84.69 90 PHE A C 1
ATOM 671 O O . PHE A 1 90 ? 3.436 -3.356 -16.047 1.00 84.69 90 PHE A O 1
ATOM 678 N N . PHE A 1 91 ? 5.134 -2.985 -14.635 1.00 88.25 91 PHE A N 1
ATOM 679 C CA . PHE A 1 91 ? 4.922 -4.195 -13.824 1.00 88.25 91 PHE A CA 1
ATOM 680 C C . PHE A 1 91 ? 4.220 -3.940 -12.482 1.00 88.25 91 PHE A C 1
ATOM 682 O O . PHE A 1 91 ? 4.301 -4.767 -11.571 1.00 88.25 91 PHE A O 1
ATOM 689 N N . LEU A 1 92 ? 3.521 -2.809 -12.339 1.00 89.38 92 LEU A N 1
ATOM 690 C CA . LEU A 1 92 ? 2.903 -2.390 -11.077 1.00 89.38 92 LEU A CA 1
ATOM 691 C C . LEU A 1 92 ? 2.032 -3.491 -10.457 1.00 89.38 92 LEU A C 1
ATOM 693 O O . LEU A 1 92 ? 2.182 -3.804 -9.277 1.00 89.38 92 LEU A O 1
ATOM 697 N N . THR A 1 93 ? 1.154 -4.106 -11.249 1.00 89.31 93 THR A N 1
ATOM 698 C CA . THR A 1 93 ? 0.232 -5.143 -10.766 1.00 89.31 93 THR A CA 1
ATOM 699 C C . THR A 1 93 ? 0.981 -6.382 -10.280 1.00 89.31 93 THR A C 1
ATOM 701 O O . THR A 1 93 ? 0.690 -6.891 -9.199 1.00 89.31 93 THR A O 1
ATOM 704 N N . ASN A 1 94 ? 2.006 -6.829 -11.010 1.00 91.69 94 ASN A N 1
ATOM 705 C CA . ASN A 1 94 ? 2.837 -7.964 -10.608 1.00 91.69 94 ASN A CA 1
ATOM 706 C C . ASN A 1 94 ? 3.576 -7.671 -9.290 1.00 91.69 94 ASN A C 1
ATOM 708 O O . ASN A 1 94 ? 3.631 -8.530 -8.410 1.00 91.69 94 ASN A O 1
ATOM 712 N N . TYR A 1 95 ? 4.072 -6.445 -9.099 1.00 92.00 95 TYR A N 1
ATOM 713 C CA . TYR A 1 95 ? 4.685 -6.036 -7.834 1.00 92.00 95 TYR A CA 1
ATOM 714 C C . TYR A 1 95 ? 3.690 -5.990 -6.674 1.00 92.00 95 TYR A C 1
ATOM 716 O O . TYR A 1 95 ? 4.043 -6.398 -5.569 1.00 92.00 95 TYR A O 1
ATOM 724 N N . VAL A 1 96 ? 2.447 -5.556 -6.909 1.00 91.38 96 VAL A N 1
ATOM 725 C CA . VAL A 1 96 ? 1.381 -5.608 -5.895 1.00 91.38 96 VAL A CA 1
ATOM 726 C C . VAL A 1 96 ? 1.096 -7.053 -5.486 1.00 91.38 96 VAL A C 1
ATOM 728 O O . VAL A 1 96 ? 0.982 -7.326 -4.294 1.00 91.38 96 VAL A O 1
ATOM 731 N N . VAL A 1 97 ? 1.050 -7.991 -6.437 1.00 91.25 97 VAL A N 1
ATOM 732 C CA . VAL A 1 97 ? 0.867 -9.421 -6.140 1.00 91.25 97 VAL A CA 1
ATOM 733 C C . VAL A 1 97 ? 2.042 -9.978 -5.335 1.00 91.25 97 VAL A C 1
ATOM 735 O O . VAL A 1 97 ? 1.821 -10.642 -4.326 1.00 91.25 97 VAL A O 1
ATOM 738 N N . ILE A 1 98 ? 3.288 -9.676 -5.714 1.00 91.56 98 ILE A N 1
ATOM 739 C CA . ILE A 1 98 ? 4.482 -10.111 -4.966 1.00 91.56 98 ILE A CA 1
ATOM 740 C C . ILE A 1 98 ? 4.480 -9.527 -3.553 1.00 91.56 98 ILE A C 1
ATOM 742 O O . ILE A 1 98 ? 4.751 -10.247 -2.591 1.00 91.56 98 ILE A O 1
ATOM 746 N N . ALA A 1 99 ? 4.140 -8.247 -3.405 1.00 92.56 99 ALA A N 1
ATOM 747 C CA . ALA A 1 99 ? 4.011 -7.609 -2.104 1.00 92.56 99 ALA A CA 1
ATOM 748 C C . ALA A 1 99 ? 2.896 -8.263 -1.274 1.00 92.56 99 ALA A C 1
ATOM 750 O O . ALA A 1 99 ? 3.120 -8.573 -0.110 1.00 92.56 99 ALA A O 1
ATOM 751 N N . ALA A 1 100 ? 1.734 -8.558 -1.859 1.00 92.88 100 ALA A N 1
ATOM 752 C CA . ALA A 1 100 ? 0.649 -9.255 -1.170 1.00 92.88 100 ALA A CA 1
ATOM 753 C C . ALA A 1 100 ? 1.064 -10.667 -0.720 1.00 92.88 100 ALA A C 1
ATOM 755 O O . ALA A 1 100 ? 0.860 -11.029 0.436 1.00 92.88 100 ALA A O 1
ATOM 756 N N . MET A 1 101 ? 1.718 -11.441 -1.590 1.00 92.88 101 MET A N 1
ATOM 757 C CA . MET A 1 101 ? 2.239 -12.770 -1.252 1.00 92.88 101 MET A CA 1
ATOM 758 C C . MET A 1 101 ? 3.294 -12.696 -0.145 1.00 92.88 101 MET A C 1
ATOM 760 O O . MET A 1 101 ? 3.239 -13.460 0.816 1.00 92.88 101 MET A O 1
ATOM 764 N N . THR A 1 102 ?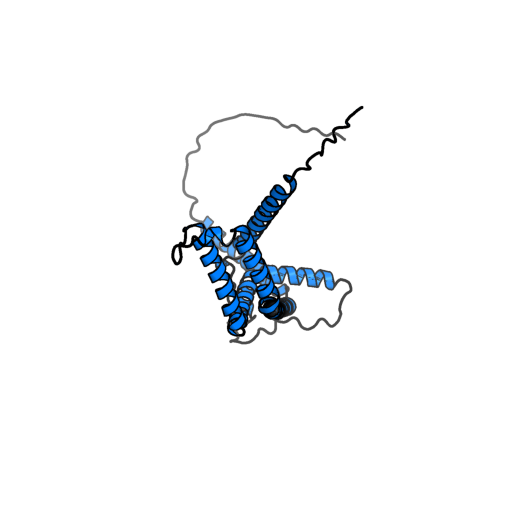 4.217 -11.737 -0.230 1.00 93.06 102 THR A N 1
ATOM 765 C CA . THR A 1 102 ? 5.232 -11.513 0.810 1.00 93.06 102 THR A CA 1
ATOM 766 C C . THR A 1 102 ? 4.577 -11.111 2.132 1.00 93.06 102 THR A C 1
ATOM 768 O O . THR A 1 102 ? 4.984 -11.595 3.184 1.00 93.06 102 THR A O 1
ATOM 771 N N . ALA A 1 103 ? 3.522 -10.290 2.097 1.00 92.38 103 ALA A N 1
ATOM 772 C CA . ALA A 1 103 ? 2.768 -9.901 3.285 1.00 92.38 103 ALA A CA 1
ATOM 773 C C . ALA A 1 103 ? 2.105 -11.113 3.951 1.00 92.38 103 ALA A C 1
ATOM 775 O O . ALA A 1 103 ? 2.180 -11.248 5.170 1.00 92.38 103 ALA A O 1
ATOM 776 N N . VAL A 1 104 ? 1.518 -12.025 3.165 1.00 92.94 104 VAL A N 1
ATOM 777 C CA . VAL A 1 104 ? 0.953 -13.285 3.673 1.00 92.94 104 VAL A CA 1
ATOM 778 C C . VAL A 1 104 ? 2.039 -14.146 4.320 1.00 92.94 104 VAL A C 1
ATOM 780 O O . VAL A 1 104 ? 1.849 -14.617 5.439 1.00 92.94 104 VAL A O 1
ATOM 783 N N . VAL A 1 105 ? 3.196 -14.311 3.672 1.00 93.88 105 VAL A N 1
ATOM 784 C CA . VAL A 1 105 ? 4.320 -15.084 4.228 1.00 93.88 105 VAL A CA 1
ATOM 785 C C . VAL A 1 105 ? 4.809 -14.480 5.546 1.00 93.88 105 VAL A C 1
ATOM 787 O O . VAL A 1 105 ? 4.921 -15.195 6.539 1.00 93.88 105 VAL A O 1
ATOM 790 N N . VAL A 1 106 ? 5.038 -13.165 5.599 1.00 91.56 106 VAL A N 1
ATOM 791 C CA . VAL A 1 106 ? 5.471 -12.474 6.825 1.00 91.56 106 VAL A CA 1
ATOM 792 C C . VAL A 1 106 ? 4.412 -12.588 7.926 1.00 91.56 106 VAL A C 1
ATOM 794 O O . VAL A 1 106 ? 4.755 -12.826 9.084 1.00 91.56 106 VAL A O 1
ATOM 797 N N . ALA A 1 107 ? 3.126 -12.477 7.585 1.00 90.12 107 ALA A N 1
ATOM 798 C CA . ALA A 1 107 ? 2.039 -12.653 8.542 1.00 90.12 107 ALA A CA 1
ATOM 799 C C . ALA A 1 107 ? 2.042 -14.072 9.140 1.00 90.12 107 ALA A C 1
ATOM 801 O O . ALA A 1 107 ? 1.956 -14.219 10.360 1.00 90.12 107 ALA A O 1
ATOM 802 N N . LEU A 1 108 ? 2.220 -15.105 8.308 1.00 93.38 108 LEU A N 1
ATOM 803 C CA . LEU A 1 108 ? 2.322 -16.500 8.750 1.00 93.38 108 LEU A CA 1
ATOM 804 C C . LEU A 1 108 ? 3.576 -16.767 9.597 1.00 93.38 108 LEU A C 1
ATOM 806 O O . LEU A 1 108 ? 3.516 -17.559 10.534 1.00 93.38 108 LEU A O 1
ATOM 810 N N . MET A 1 109 ? 4.692 -16.087 9.316 1.00 95.06 109 MET A N 1
ATOM 811 C CA . MET A 1 109 ? 5.917 -16.179 10.122 1.00 95.06 109 MET A CA 1
ATOM 812 C C . MET A 1 109 ? 5.786 -15.521 11.503 1.00 95.06 109 MET A C 1
ATOM 814 O O . MET A 1 109 ? 6.523 -15.872 12.425 1.00 95.06 109 MET A O 1
ATOM 818 N N . HIS A 1 110 ? 4.844 -14.591 11.677 1.00 94.75 110 HIS A N 1
ATOM 819 C CA . HIS A 1 110 ? 4.617 -13.874 12.931 1.00 94.75 110 HIS A CA 1
ATOM 820 C C . HIS A 1 110 ? 3.189 -14.092 13.468 1.00 94.75 110 HIS A C 1
ATOM 822 O O . HIS A 1 110 ? 2.430 -13.127 13.613 1.00 94.75 110 HIS A O 1
ATOM 828 N N . PRO A 1 111 ? 2.813 -15.326 13.866 1.00 94.75 111 PRO A N 1
ATOM 829 C CA . PRO A 1 111 ? 1.454 -15.640 14.325 1.00 94.75 111 PRO A CA 1
ATOM 830 C C . PRO A 1 111 ? 1.038 -14.821 15.555 1.00 94.75 111 PRO A C 1
ATOM 832 O O . PRO A 1 111 ? -0.131 -14.471 15.711 1.00 94.75 111 PRO A O 1
ATOM 835 N N . GLY A 1 112 ? 2.002 -14.435 16.399 1.00 94.62 112 GLY A N 1
ATOM 836 C CA . GLY A 1 112 ? 1.755 -13.542 17.529 1.00 94.62 112 GLY A CA 1
ATOM 837 C C . GLY A 1 112 ? 1.216 -12.174 17.100 1.00 94.62 112 GLY A C 1
ATOM 838 O O . GLY A 1 112 ? 0.308 -11.658 17.741 1.00 94.62 112 GLY A O 1
ATOM 839 N N . MET A 1 113 ? 1.717 -11.601 16.000 1.00 94.44 113 MET A N 1
ATOM 840 C CA . MET A 1 113 ? 1.214 -10.328 15.472 1.00 94.44 113 MET A CA 1
ATOM 841 C C . MET A 1 113 ? -0.259 -10.456 15.068 1.00 94.44 113 MET A C 1
ATOM 843 O O . MET A 1 113 ? -1.071 -9.640 15.498 1.00 94.44 113 MET A O 1
ATOM 847 N N . ILE A 1 114 ? -0.611 -11.507 14.314 1.00 94.19 114 ILE A N 1
ATOM 848 C CA . ILE A 1 114 ? -1.999 -11.777 13.901 1.00 94.19 114 ILE A CA 1
ATOM 849 C C . ILE A 1 114 ? -2.901 -11.923 15.128 1.00 94.19 114 ILE A C 1
ATOM 851 O O . ILE A 1 114 ? -3.974 -11.325 15.174 1.00 94.19 114 ILE A O 1
ATOM 855 N N . PHE A 1 115 ? -2.453 -12.666 16.142 1.00 96.38 115 PHE A N 1
ATOM 856 C CA . PHE A 1 115 ? -3.202 -12.847 17.381 1.00 96.38 115 PHE A CA 1
ATOM 857 C C . PHE A 1 115 ? -3.487 -11.513 18.092 1.00 96.38 115 PHE A C 1
ATOM 859 O O . PHE A 1 115 ? -4.637 -11.229 18.422 1.00 96.38 115 PHE A O 1
ATOM 866 N N . PHE A 1 116 ? -2.475 -10.657 18.282 1.00 95.88 116 PHE A N 1
ATOM 867 C CA . PHE A 1 116 ? -2.665 -9.353 18.932 1.00 95.88 116 PHE A CA 1
ATOM 868 C C . PHE A 1 116 ? -3.543 -8.405 18.106 1.00 95.88 116 PHE A C 1
ATOM 870 O O . PHE A 1 116 ? -4.392 -7.720 18.676 1.00 95.88 116 PHE A O 1
ATOM 877 N N . VAL A 1 117 ? -3.384 -8.381 16.779 1.00 94.44 117 VAL A N 1
ATOM 878 C CA . VAL A 1 117 ? -4.241 -7.588 15.882 1.00 94.44 117 VAL A CA 1
ATOM 879 C C . VAL A 1 117 ? -5.689 -8.074 15.955 1.00 94.44 117 VAL A C 1
ATOM 881 O O . VAL A 1 117 ? -6.595 -7.258 16.111 1.00 94.44 117 VAL A O 1
ATOM 884 N N . GLY A 1 118 ? -5.914 -9.390 15.919 1.00 96.44 118 GLY A N 1
ATOM 885 C CA . GLY A 1 118 ? -7.237 -9.993 16.073 1.00 96.44 118 GLY A CA 1
ATOM 886 C C . GLY A 1 118 ? -7.872 -9.681 17.430 1.00 96.44 118 GLY A C 1
ATOM 887 O O . GLY A 1 118 ? -9.052 -9.344 17.491 1.00 96.44 118 GLY A O 1
ATOM 888 N N . MET A 1 119 ? -7.086 -9.702 18.510 1.00 97.50 119 MET A N 1
ATOM 889 C CA . MET A 1 119 ? -7.545 -9.328 19.849 1.00 97.50 119 MET A CA 1
ATOM 890 C C . MET A 1 119 ? -7.956 -7.850 19.919 1.00 97.50 119 MET A C 1
ATOM 892 O O . MET A 1 119 ? -9.036 -7.540 20.417 1.00 97.50 119 MET A O 1
ATOM 896 N N . VAL A 1 120 ? -7.137 -6.934 19.388 1.00 97.75 120 VAL A N 1
ATOM 897 C CA . VAL A 1 120 ? -7.469 -5.499 19.326 1.00 97.75 120 VAL A CA 1
ATOM 898 C C . VAL A 1 120 ? -8.718 -5.267 18.477 1.00 97.75 120 VAL A C 1
ATOM 900 O O . VAL A 1 120 ? -9.616 -4.542 18.902 1.00 97.75 120 VAL A O 1
ATOM 903 N N . TYR A 1 121 ? -8.823 -5.918 17.317 1.00 97.81 121 TYR A N 1
ATOM 904 C CA . TYR A 1 121 ? -10.014 -5.857 16.469 1.00 97.81 121 TYR A CA 1
ATOM 905 C C . TYR A 1 121 ? -11.267 -6.354 17.207 1.00 97.81 121 TYR A C 1
ATOM 907 O O . TYR A 1 121 ? -12.299 -5.684 17.195 1.00 97.81 121 TYR A O 1
ATOM 915 N N . GLY A 1 122 ? -11.166 -7.477 17.923 1.00 97.69 122 GLY A N 1
ATOM 916 C CA . GLY A 1 122 ? -12.242 -8.004 18.760 1.00 97.69 122 GLY A CA 1
ATOM 917 C C . GLY A 1 122 ? -12.666 -7.031 19.863 1.00 97.69 122 GLY A C 1
ATOM 918 O O . GLY A 1 122 ? -13.861 -6.829 20.072 1.00 97.69 122 GLY A O 1
ATOM 919 N N . LEU A 1 123 ? -11.713 -6.360 20.517 1.00 97.12 123 LEU A N 1
ATOM 920 C CA . LEU A 1 123 ? -12.005 -5.324 21.511 1.00 97.12 123 LEU A CA 1
ATOM 921 C C . LEU A 1 123 ? -12.711 -4.104 20.895 1.00 97.12 123 LEU A C 1
ATOM 923 O O . LEU A 1 123 ? -13.618 -3.557 21.521 1.00 97.12 123 LEU A O 1
ATOM 927 N N . TRP A 1 124 ? -12.361 -3.701 19.669 1.00 97.88 124 TRP A N 1
ATOM 928 C CA . TRP A 1 124 ? -13.079 -2.649 18.933 1.00 97.88 124 TRP A CA 1
ATOM 929 C C . TRP A 1 124 ? -14.505 -3.060 18.574 1.00 97.88 124 TRP A C 1
ATOM 931 O O . TRP A 1 124 ? -15.432 -2.272 18.766 1.00 97.88 124 TRP A O 1
ATOM 941 N N . MET A 1 125 ? -14.704 -4.296 18.117 1.00 97.69 125 MET A N 1
ATOM 942 C CA . MET A 1 125 ? -16.038 -4.833 17.842 1.00 97.69 125 MET A CA 1
ATOM 943 C C . MET A 1 125 ? -16.882 -4.924 19.115 1.00 97.69 125 MET A C 1
ATOM 945 O O . MET A 1 125 ? -18.046 -4.526 19.108 1.00 97.69 125 MET A O 1
ATOM 949 N N . LEU A 1 126 ? -16.287 -5.366 20.226 1.00 94.38 126 LEU A N 1
ATOM 950 C CA . LEU A 1 126 ? -16.933 -5.382 21.535 1.00 94.38 126 LEU A CA 1
ATOM 951 C C . LEU A 1 126 ? -17.300 -3.963 21.985 1.00 94.38 126 LEU A C 1
ATOM 953 O O . LEU A 1 126 ? -18.42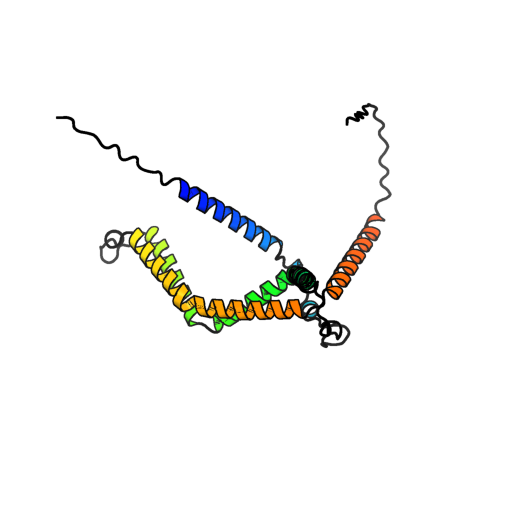6 -3.733 22.415 1.00 94.38 126 LEU A O 1
ATOM 957 N N . HIS A 1 127 ? -16.391 -2.997 21.845 1.00 94.69 127 HIS A N 1
ATOM 958 C CA . HIS A 1 127 ? -16.662 -1.596 22.159 1.00 94.69 127 HIS A CA 1
ATOM 959 C C . HIS A 1 127 ? -17.830 -1.041 21.328 1.00 94.69 127 HIS A C 1
ATOM 961 O O . HIS A 1 127 ? -18.748 -0.444 21.889 1.00 94.69 127 HIS A O 1
ATOM 967 N N . ALA A 1 128 ? -17.845 -1.294 20.016 1.00 95.12 128 ALA A N 1
ATOM 968 C CA . ALA A 1 128 ? -18.937 -0.892 19.132 1.00 95.12 128 ALA A CA 1
ATOM 969 C C . ALA A 1 128 ? -20.269 -1.562 19.512 1.00 95.12 128 ALA A C 1
ATOM 971 O O . ALA A 1 128 ? -21.312 -0.907 19.519 1.00 95.12 128 ALA A O 1
ATOM 972 N N . TYR A 1 129 ? -20.237 -2.844 19.880 1.00 94.44 129 TYR A N 1
ATOM 973 C CA . TYR A 1 129 ? -21.404 -3.577 20.369 1.00 94.44 129 TYR A CA 1
ATOM 974 C C . TYR A 1 129 ? -21.944 -2.977 21.678 1.00 94.44 129 TYR A C 1
ATOM 976 O O . TYR A 1 129 ? -23.139 -2.720 21.789 1.00 94.44 129 TYR A O 1
ATOM 984 N N . MET A 1 130 ? -21.068 -2.653 22.635 1.00 91.62 130 MET A N 1
ATOM 985 C CA . MET A 1 130 ? -21.433 -2.016 23.910 1.00 91.62 130 MET A CA 1
ATOM 986 C C . MET A 1 130 ? -22.018 -0.606 23.767 1.00 91.62 130 MET A C 1
ATOM 988 O O . MET A 1 130 ? -22.679 -0.133 24.686 1.00 91.62 130 MET A O 1
ATOM 992 N N . ILE A 1 131 ? -21.718 0.106 22.678 1.00 92.31 131 ILE A N 1
ATOM 993 C CA . ILE A 1 131 ? -22.331 1.414 22.399 1.00 92.31 131 ILE A CA 1
ATOM 994 C C . ILE A 1 131 ? -23.763 1.231 21.892 1.00 92.31 131 ILE A C 1
ATOM 996 O O . ILE A 1 131 ? -24.633 2.036 22.206 1.00 92.31 131 ILE A O 1
ATOM 1000 N N . ARG A 1 132 ? -24.012 0.177 21.108 1.00 93.44 132 ARG A N 1
ATOM 1001 C CA . ARG A 1 132 ? -25.330 -0.104 20.520 1.00 93.44 132 ARG A CA 1
ATOM 1002 C C . ARG A 1 132 ? -26.288 -0.777 21.496 1.00 93.44 132 ARG A C 1
ATOM 1004 O O . ARG A 1 132 ? -27.494 -0.593 21.375 1.00 93.44 132 ARG A O 1
ATOM 1011 N N . HIS A 1 133 ? -25.761 -1.561 22.432 1.00 92.75 133 HIS A N 1
ATOM 1012 C CA . HIS A 1 133 ? -26.552 -2.341 23.374 1.00 92.75 133 HIS A CA 1
ATOM 1013 C C . HIS A 1 133 ? -26.250 -1.917 24.810 1.00 92.75 133 HIS A C 1
ATOM 1015 O O . HIS A 1 133 ? -25.100 -1.940 25.248 1.00 92.75 133 HIS A O 1
ATOM 1021 N N . GLU A 1 134 ? -27.292 -1.577 25.568 1.00 87.62 134 GLU A N 1
ATOM 1022 C CA . GLU A 1 134 ? -27.169 -1.342 27.005 1.00 87.62 134 GLU A CA 1
ATOM 1023 C C . GLU A 1 134 ? -26.912 -2.671 27.723 1.00 87.62 134 GLU A C 1
ATOM 1025 O O . GLU A 1 134 ? -27.826 -3.444 28.005 1.00 87.62 134 GLU A O 1
ATOM 1030 N N . ILE A 1 135 ? -25.642 -2.963 28.001 1.00 87.19 135 ILE A N 1
ATOM 1031 C CA . ILE A 1 135 ? -25.263 -4.178 28.722 1.00 87.19 135 ILE A CA 1
ATOM 1032 C C . ILE A 1 135 ? -25.402 -3.941 30.231 1.00 87.19 135 ILE A C 1
ATOM 1034 O O . ILE A 1 135 ? -24.686 -3.123 30.820 1.00 87.19 135 ILE A O 1
ATOM 1038 N N . VAL A 1 136 ? -26.301 -4.698 30.860 1.00 87.94 136 VAL A N 1
ATOM 1039 C CA . VAL A 1 136 ? -26.450 -4.781 32.317 1.00 87.94 136 VAL A CA 1
ATOM 1040 C C . VAL A 1 136 ? -25.855 -6.114 32.777 1.00 87.94 136 VAL A C 1
ATOM 1042 O O . VAL A 1 136 ? -26.447 -7.164 32.541 1.00 87.94 136 VAL A O 1
ATOM 1045 N N . LEU A 1 137 ? -24.682 -6.097 33.420 1.00 86.94 137 LEU A N 1
ATOM 1046 C CA . LEU A 1 137 ? -24.126 -7.289 34.081 1.00 86.94 137 LEU A CA 1
ATOM 1047 C C . LEU A 1 137 ? -24.451 -7.221 35.571 1.00 86.94 137 LEU A C 1
ATOM 1049 O O . LEU A 1 137 ? -24.105 -6.247 36.235 1.00 86.94 137 LEU A O 1
ATOM 1053 N N . GLY A 1 138 ? -25.094 -8.263 36.102 1.00 85.88 138 GLY A N 1
ATOM 1054 C CA . GLY A 1 138 ? -25.329 -8.394 37.545 1.00 85.88 138 GLY A CA 1
ATOM 1055 C C . GLY A 1 138 ? -26.122 -7.233 38.160 1.00 85.88 138 GLY A C 1
ATOM 1056 O O . GLY A 1 138 ? -25.868 -6.857 39.297 1.00 85.88 138 GLY A O 1
ATOM 1057 N N . GLY A 1 139 ? -27.030 -6.618 37.395 1.00 88.06 139 GLY A N 1
ATOM 1058 C CA . GLY A 1 139 ? -27.821 -5.461 37.836 1.00 88.06 139 GLY A CA 1
ATOM 1059 C C . GLY A 1 139 ? -27.095 -4.112 37.770 1.00 88.06 139 GLY A C 1
ATOM 1060 O O . GLY A 1 139 ? -27.729 -3.078 37.971 1.00 88.06 139 GLY A O 1
ATOM 1061 N N . VAL A 1 140 ? -25.801 -4.085 37.429 1.00 88.00 140 VAL A N 1
ATOM 1062 C CA . VAL A 1 140 ? -25.030 -2.846 37.279 1.00 88.00 140 VAL A CA 1
ATOM 1063 C C . VAL A 1 140 ? -24.956 -2.451 35.806 1.00 88.00 140 VAL A C 1
ATOM 1065 O O . VAL A 1 140 ? -24.561 -3.235 34.938 1.00 88.00 140 VAL A O 1
ATOM 1068 N N . ARG A 1 141 ? -25.328 -1.203 35.505 1.00 86.62 141 ARG A N 1
ATOM 1069 C CA . ARG A 1 141 ? -25.191 -0.632 34.160 1.00 86.62 141 ARG A CA 1
ATOM 1070 C C . ARG A 1 141 ? -23.714 -0.332 33.912 1.00 86.62 141 ARG A C 1
ATOM 1072 O O . ARG A 1 141 ? -23.192 0.637 34.458 1.00 86.62 141 ARG A O 1
ATOM 1079 N N . LEU A 1 142 ? -23.041 -1.108 33.055 1.00 82.56 142 LEU A N 1
ATOM 1080 C CA . LEU A 1 142 ? -21.616 -0.885 32.741 1.00 82.56 142 LEU A CA 1
ATOM 1081 C C . LEU A 1 142 ? -21.328 0.540 32.250 1.00 82.56 142 LEU A C 1
ATOM 1083 O O . LEU A 1 142 ? -20.229 1.059 32.440 1.00 82.56 142 LEU A O 1
ATOM 1087 N N . HIS A 1 143 ? -22.322 1.177 31.634 1.00 82.12 143 HIS A N 1
ATOM 1088 C CA . HIS A 1 143 ? -22.216 2.544 31.149 1.00 82.12 143 HIS A CA 1
ATOM 1089 C C . HIS A 1 143 ? -21.935 3.568 32.263 1.00 82.12 143 HIS A C 1
ATOM 1091 O O . HIS A 1 143 ? -21.269 4.565 31.998 1.00 82.12 143 HIS A O 1
ATOM 1097 N N . SER A 1 144 ? -22.396 3.331 33.500 1.00 84.06 144 SER A N 1
ATOM 1098 C CA . SER A 1 144 ? -22.160 4.271 34.606 1.00 84.06 144 SER A CA 1
ATOM 1099 C C . SER A 1 144 ? -20.770 4.130 35.226 1.00 84.06 144 SER A C 1
ATOM 1101 O O . SER A 1 144 ? -20.282 5.081 35.826 1.00 84.06 144 SER A O 1
ATOM 1103 N N . LEU A 1 145 ? -20.135 2.960 35.097 1.00 85.19 145 LEU A N 1
ATOM 1104 C CA . LEU A 1 145 ? -18.813 2.689 35.668 1.00 85.19 145 LEU A CA 1
ATOM 1105 C C . LEU A 1 145 ? -17.688 3.296 34.829 1.00 85.19 145 LEU A C 1
ATOM 1107 O O . LEU A 1 145 ? -16.727 3.820 35.382 1.00 85.19 145 LEU A O 1
ATOM 1111 N N . VAL A 1 146 ? -17.792 3.224 33.497 1.00 86.25 146 VAL A N 1
ATOM 1112 C CA . VAL A 1 146 ? -16.747 3.737 32.603 1.00 86.25 146 VAL A CA 1
ATOM 1113 C C . VAL A 1 146 ? -17.357 4.534 31.455 1.00 86.25 146 VAL A C 1
ATOM 1115 O O . VAL A 1 146 ? -17.970 3.985 30.530 1.00 86.25 146 VAL A O 1
ATOM 1118 N N . SER A 1 147 ? -17.110 5.846 31.481 1.00 92.31 147 SER A N 1
ATOM 1119 C CA . SER A 1 147 ? -17.484 6.760 30.400 1.00 92.31 147 SER A CA 1
ATOM 1120 C C . SER A 1 147 ? -16.977 6.247 29.046 1.00 92.31 147 SER A C 1
ATOM 1122 O O . SER A 1 147 ? -15.859 5.736 28.926 1.00 92.31 147 SER A O 1
ATOM 1124 N N . VAL A 1 148 ? -17.814 6.374 28.013 1.00 92.38 148 VAL A N 1
ATOM 1125 C CA . VAL A 1 148 ? -17.515 5.942 26.633 1.00 92.38 148 VAL A CA 1
ATOM 1126 C C . VAL A 1 148 ? -16.185 6.522 26.151 1.00 92.38 148 VAL A C 1
ATOM 1128 O O . VAL A 1 148 ? -15.387 5.805 25.551 1.00 92.38 148 VAL A O 1
ATOM 1131 N N . GLN A 1 149 ? -15.911 7.785 26.489 1.00 93.31 149 GLN A N 1
ATOM 1132 C CA . GLN A 1 149 ? -14.674 8.468 26.110 1.00 93.31 149 GLN A CA 1
ATOM 1133 C C . GLN A 1 149 ? -13.436 7.779 26.693 1.00 93.31 149 GLN A C 1
ATOM 1135 O O . GLN A 1 149 ? -12.471 7.541 25.975 1.00 93.31 149 GLN A O 1
ATOM 1140 N N . HIS A 1 150 ? -13.475 7.386 27.969 1.00 94.25 150 HIS A N 1
ATOM 1141 C CA . HIS A 1 150 ? -12.340 6.729 28.625 1.00 94.25 150 HIS A CA 1
ATOM 1142 C C . HIS A 1 150 ? -12.059 5.350 28.014 1.00 94.25 150 HIS A C 1
ATOM 1144 O O . HIS A 1 150 ? -10.901 4.999 27.795 1.00 94.25 150 HIS A O 1
ATOM 1150 N N . ARG A 1 151 ? -13.111 4.593 27.667 1.00 93.81 151 ARG A N 1
ATOM 1151 C CA . ARG A 1 151 ? -12.976 3.308 26.956 1.00 93.81 151 ARG A CA 1
ATOM 1152 C C . ARG A 1 151 ? -12.340 3.491 25.584 1.00 93.81 151 ARG A C 1
ATOM 1154 O O . ARG A 1 151 ? -11.430 2.744 25.241 1.00 93.81 151 ARG A O 1
ATOM 1161 N N . PHE A 1 152 ? -12.796 4.491 24.831 1.00 95.81 152 PHE A N 1
ATOM 1162 C CA . PHE A 1 152 ? -12.242 4.814 23.521 1.00 95.81 152 PHE A CA 1
ATOM 1163 C C . PHE A 1 152 ? -10.754 5.176 23.613 1.00 95.81 152 PHE A C 1
ATOM 1165 O O . PHE A 1 152 ? -9.943 4.572 22.918 1.00 95.81 152 PHE A O 1
ATOM 1172 N N . TYR A 1 153 ? -10.374 6.095 24.509 1.00 96.62 153 TYR A N 1
ATOM 1173 C CA . TYR A 1 153 ? -8.972 6.491 24.679 1.00 96.62 153 TYR A CA 1
ATOM 1174 C C . TYR A 1 153 ? -8.087 5.337 25.156 1.00 96.62 153 TYR A C 1
ATOM 1176 O O . TYR A 1 153 ? -6.986 5.167 24.637 1.00 96.62 153 TYR A O 1
ATOM 1184 N N . GLY A 1 154 ? -8.569 4.511 26.089 1.00 96.44 154 GLY A N 1
ATOM 1185 C CA . GLY A 1 154 ? -7.840 3.324 26.540 1.00 96.44 154 GLY A CA 1
ATOM 1186 C C . GLY A 1 154 ? -7.615 2.321 25.408 1.00 96.44 154 GLY A C 1
ATOM 1187 O O . GLY A 1 154 ? -6.500 1.836 25.218 1.00 96.44 154 GLY A O 1
ATOM 1188 N N . LEU A 1 155 ? -8.649 2.059 24.606 1.00 96.69 155 LEU A N 1
ATOM 1189 C CA . LEU A 1 155 ? -8.557 1.145 23.471 1.00 96.69 155 LEU A CA 1
ATOM 1190 C C . LEU A 1 155 ? -7.673 1.701 22.346 1.00 96.69 155 LEU A C 1
ATOM 1192 O O . LEU A 1 155 ? -6.909 0.958 21.727 1.00 96.69 155 LEU A O 1
ATOM 1196 N N . PHE A 1 156 ? -7.720 3.011 22.116 1.00 97.44 156 PHE A N 1
ATOM 1197 C CA . PHE A 1 156 ? -6.846 3.708 21.179 1.00 97.44 156 PHE A CA 1
ATOM 1198 C C . PHE A 1 156 ? -5.375 3.644 21.615 1.00 97.44 156 PHE A C 1
ATOM 1200 O O . PHE A 1 156 ? -4.520 3.256 20.820 1.00 97.44 156 PHE A O 1
ATOM 1207 N N . ALA A 1 157 ? -5.079 3.927 22.888 1.00 97.75 157 ALA A N 1
ATOM 1208 C CA . ALA A 1 157 ? -3.732 3.815 23.445 1.00 97.75 157 ALA A CA 1
ATOM 1209 C C . ALA A 1 157 ? -3.195 2.376 23.352 1.00 97.75 157 ALA A C 1
ATOM 1211 O O . ALA A 1 157 ? -2.067 2.168 22.905 1.00 97.75 157 ALA A O 1
ATOM 1212 N N . LEU A 1 158 ? -4.023 1.378 23.686 1.00 97.50 158 LEU A N 1
ATOM 1213 C CA . LEU A 1 158 ? -3.685 -0.039 23.521 1.00 97.50 158 LEU A CA 1
ATOM 1214 C C . LEU A 1 158 ? -3.397 -0.388 22.053 1.00 97.50 158 LEU A C 1
ATOM 1216 O O . LEU A 1 158 ? -2.445 -1.110 21.766 1.00 97.50 158 LEU A O 1
ATOM 1220 N N . THR A 1 159 ? -4.187 0.146 21.119 1.00 97.81 159 THR A N 1
ATOM 1221 C CA . THR A 1 159 ? -3.993 -0.068 19.678 1.00 97.81 159 THR A CA 1
ATOM 1222 C C . THR A 1 159 ? -2.644 0.489 19.220 1.00 97.81 159 THR A C 1
ATOM 1224 O O . THR A 1 159 ? -1.878 -0.230 18.583 1.00 97.81 159 THR A O 1
ATOM 1227 N N . ILE A 1 160 ? -2.307 1.730 19.594 1.00 97.69 160 ILE A N 1
ATOM 1228 C CA . ILE A 1 160 ? -1.002 2.339 19.285 1.00 97.69 160 ILE A CA 1
ATOM 1229 C C . ILE A 1 160 ? 0.139 1.499 19.863 1.00 97.69 160 ILE A C 1
ATOM 1231 O O . ILE A 1 160 ? 1.113 1.220 19.165 1.00 97.69 160 ILE A O 1
ATOM 1235 N N . LEU A 1 161 ? 0.007 1.057 21.113 1.00 97.44 161 LEU A N 1
ATOM 1236 C CA . LEU A 1 161 ? 1.011 0.241 21.788 1.00 97.44 161 LEU A CA 1
ATOM 1237 C C . LEU A 1 161 ? 1.273 -1.074 21.041 1.00 97.44 161 LEU A C 1
ATOM 1239 O O . LEU A 1 161 ? 2.422 -1.428 20.779 1.00 97.44 161 LEU A O 1
ATOM 1243 N N . VAL A 1 162 ? 0.208 -1.781 20.651 1.00 96.81 162 VAL A N 1
ATOM 1244 C C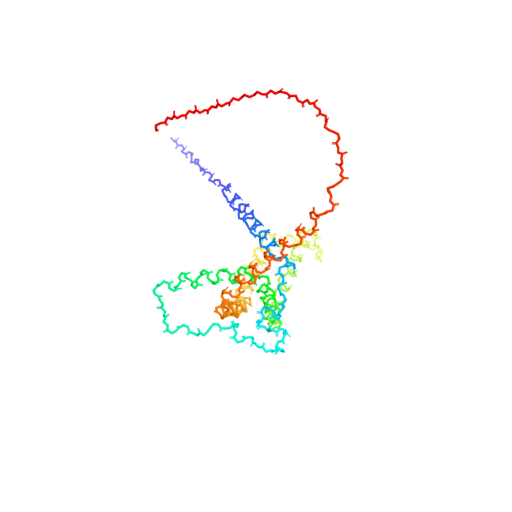A . VAL A 1 162 ? 0.299 -3.025 19.873 1.00 96.81 162 VAL A CA 1
ATOM 1245 C C . VAL A 1 162 ? 0.914 -2.770 18.496 1.00 96.81 162 VAL A C 1
ATOM 1247 O O . VAL A 1 162 ? 1.752 -3.556 18.048 1.00 96.81 162 VAL A O 1
ATOM 1250 N N . ILE A 1 163 ? 0.562 -1.665 17.834 1.00 95.81 163 ILE A N 1
ATOM 1251 C CA . ILE A 1 163 ? 1.146 -1.296 16.540 1.00 95.81 163 ILE A CA 1
ATOM 1252 C C . ILE A 1 163 ? 2.655 -1.065 16.681 1.00 95.81 163 ILE A C 1
ATOM 1254 O O . ILE A 1 163 ? 3.433 -1.679 15.951 1.00 95.81 163 ILE A O 1
ATOM 1258 N N . ILE A 1 164 ? 3.081 -0.245 17.643 1.00 96.25 164 ILE A N 1
ATOM 1259 C CA . ILE A 1 164 ? 4.495 0.101 17.833 1.00 96.25 164 ILE A CA 1
ATOM 1260 C C . ILE A 1 164 ? 5.313 -1.122 18.263 1.00 96.25 164 ILE A C 1
ATOM 1262 O O . ILE A 1 164 ? 6.375 -1.374 17.700 1.00 96.25 164 ILE A O 1
ATOM 1266 N N . TRP A 1 165 ? 4.839 -1.909 19.233 1.00 95.44 165 TRP A N 1
ATOM 1267 C CA . TRP A 1 165 ? 5.625 -3.022 19.775 1.00 95.44 165 TRP A CA 1
ATOM 1268 C C . TRP A 1 165 ? 5.551 -4.310 18.966 1.00 95.44 165 TRP A C 1
ATOM 1270 O O . TRP A 1 165 ? 6.547 -5.027 18.882 1.00 95.44 165 TRP A O 1
ATOM 1280 N N . LYS A 1 166 ? 4.384 -4.657 18.417 1.00 94.38 166 LYS A N 1
ATOM 1281 C CA . LYS A 1 166 ? 4.186 -5.952 17.748 1.00 94.38 166 LYS A CA 1
ATOM 1282 C C . LYS A 1 166 ? 4.158 -5.844 16.232 1.00 94.38 166 LYS A C 1
ATOM 1284 O O . LYS A 1 166 ? 4.605 -6.781 15.580 1.00 94.38 166 LYS A O 1
ATOM 1289 N N . CYS A 1 167 ? 3.668 -4.738 15.673 1.00 93.94 167 CYS A N 1
ATOM 1290 C CA . CYS A 1 167 ? 3.470 -4.626 14.224 1.00 93.94 167 CYS A CA 1
ATOM 1291 C C . CYS A 1 167 ? 4.624 -3.906 13.517 1.00 93.94 167 CYS A C 1
ATOM 1293 O O . CYS A 1 167 ? 4.911 -4.227 12.365 1.00 93.94 167 CYS A O 1
ATOM 1295 N N . LEU A 1 168 ? 5.308 -2.970 14.183 1.00 94.50 168 LEU A N 1
ATOM 1296 C CA . LEU A 1 168 ? 6.321 -2.127 13.545 1.00 94.50 168 LEU A CA 1
ATOM 1297 C C . LEU A 1 168 ? 7.487 -2.943 12.975 1.00 94.50 168 LEU A C 1
ATOM 1299 O O . LEU A 1 168 ? 7.810 -2.793 11.801 1.00 94.50 168 LEU A O 1
ATOM 1303 N N . ILE A 1 169 ? 8.087 -3.834 13.772 1.00 93.38 169 ILE A N 1
ATOM 1304 C CA . ILE A 1 169 ? 9.258 -4.616 13.343 1.00 93.38 169 ILE A CA 1
ATOM 1305 C C . ILE A 1 169 ? 8.916 -5.537 12.154 1.00 93.38 169 ILE A C 1
ATOM 1307 O O . ILE A 1 169 ? 9.583 -5.410 11.125 1.00 93.38 169 ILE A O 1
ATOM 1311 N N . PRO A 1 170 ? 7.876 -6.400 12.209 1.00 92.88 170 PRO A N 1
ATOM 1312 C CA . PRO A 1 170 ? 7.497 -7.224 11.059 1.00 92.88 170 PRO A CA 1
ATOM 1313 C C . PRO A 1 170 ? 7.141 -6.405 9.818 1.00 92.88 170 PRO A C 1
ATOM 1315 O O . PRO A 1 170 ? 7.506 -6.786 8.711 1.00 92.88 170 PRO A O 1
ATOM 1318 N N . THR A 1 171 ? 6.475 -5.259 9.991 1.00 91.50 171 THR A N 1
ATOM 1319 C CA . THR A 1 171 ? 6.110 -4.380 8.870 1.00 91.50 171 THR A CA 1
ATOM 1320 C C . THR A 1 171 ? 7.345 -3.763 8.219 1.00 91.50 171 THR A C 1
ATOM 1322 O O . THR A 1 171 ? 7.430 -3.722 6.995 1.00 91.50 171 THR A O 1
ATOM 1325 N N . LEU A 1 172 ? 8.331 -3.321 9.005 1.00 94.44 172 LEU A N 1
ATOM 1326 C CA . LEU A 1 172 ? 9.592 -2.803 8.470 1.00 94.44 172 LEU A CA 1
ATOM 1327 C C . LEU A 1 172 ? 10.374 -3.886 7.721 1.00 94.44 172 LEU A C 1
ATOM 1329 O O . LEU A 1 172 ? 10.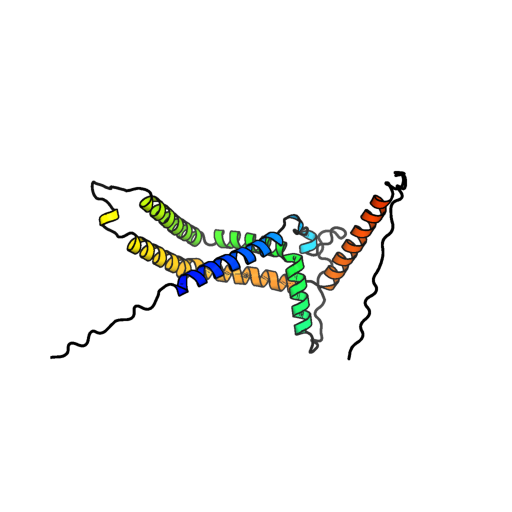882 -3.619 6.635 1.00 94.44 172 LEU A O 1
ATOM 1333 N N . ILE A 1 173 ? 10.425 -5.109 8.258 1.00 92.31 173 ILE A N 1
ATOM 1334 C CA . ILE A 1 173 ? 11.049 -6.259 7.587 1.00 92.31 173 ILE A CA 1
ATOM 1335 C C . ILE A 1 173 ? 10.328 -6.560 6.270 1.00 92.31 173 ILE A C 1
ATOM 1337 O O . ILE A 1 173 ? 10.977 -6.701 5.235 1.00 92.31 173 ILE A O 1
ATOM 1341 N N . PHE A 1 174 ? 8.995 -6.604 6.291 1.00 94.44 174 PHE A N 1
ATOM 1342 C CA . PHE A 1 174 ? 8.166 -6.785 5.104 1.00 94.44 174 PHE A CA 1
ATOM 1343 C C . PHE A 1 174 ? 8.489 -5.740 4.030 1.00 94.44 174 PHE A C 1
ATOM 1345 O O . PHE A 1 174 ? 8.850 -6.116 2.917 1.00 94.44 174 PHE A O 1
ATOM 1352 N N . VAL A 1 175 ? 8.429 -4.448 4.378 1.00 94.38 175 VAL A N 1
ATOM 1353 C CA . VAL A 1 175 ? 8.701 -3.339 3.450 1.00 94.38 175 VAL A CA 1
ATOM 1354 C C . VAL A 1 175 ? 10.126 -3.409 2.907 1.00 94.38 175 VAL A C 1
ATOM 1356 O O . VAL A 1 175 ? 10.332 -3.188 1.714 1.00 94.38 175 VAL A O 1
ATOM 1359 N N . ALA A 1 176 ? 11.106 -3.741 3.751 1.00 95.25 176 ALA A N 1
ATOM 1360 C CA . ALA A 1 176 ? 12.496 -3.874 3.337 1.00 95.25 176 ALA A CA 1
ATOM 1361 C C . ALA A 1 176 ? 12.682 -5.017 2.329 1.00 95.25 176 ALA A C 1
ATOM 1363 O O . ALA A 1 176 ? 13.280 -4.802 1.277 1.00 95.25 176 ALA A O 1
ATOM 1364 N N . ILE A 1 177 ? 12.135 -6.206 2.607 1.00 93.44 177 ILE A N 1
ATOM 1365 C CA . ILE A 1 177 ? 12.248 -7.374 1.722 1.00 93.44 177 ILE A CA 1
ATOM 1366 C C . ILE A 1 177 ? 11.503 -7.127 0.409 1.00 93.44 177 ILE A C 1
ATOM 1368 O O . ILE A 1 177 ? 12.090 -7.274 -0.663 1.00 93.44 177 ILE A O 1
ATOM 1372 N N . SER A 1 178 ? 10.232 -6.712 0.465 1.00 94.31 178 SER A N 1
ATOM 1373 C CA . SER A 1 178 ? 9.441 -6.471 -0.746 1.00 94.31 178 SER A CA 1
ATOM 1374 C C . SER A 1 178 ? 10.028 -5.332 -1.576 1.00 94.31 178 SER A C 1
ATOM 1376 O O . SER A 1 178 ? 10.134 -5.445 -2.793 1.00 94.31 178 SER A O 1
ATOM 1378 N N . GLY A 1 179 ? 10.452 -4.246 -0.923 1.00 93.50 179 GLY A N 1
ATOM 1379 C CA . GLY A 1 179 ? 11.073 -3.102 -1.581 1.00 93.50 179 GLY A CA 1
ATOM 1380 C C . GLY A 1 179 ? 12.383 -3.483 -2.261 1.00 93.50 179 GLY A C 1
ATOM 1381 O O . GLY A 1 179 ? 12.576 -3.151 -3.427 1.00 93.50 179 GLY A O 1
ATOM 1382 N N . LEU A 1 180 ? 13.251 -4.236 -1.579 1.00 94.88 180 LEU A N 1
ATOM 1383 C CA . LEU A 1 180 ? 14.512 -4.703 -2.150 1.00 94.88 180 LEU A CA 1
ATOM 1384 C C . LEU A 1 180 ? 14.286 -5.621 -3.356 1.00 94.88 180 LEU A C 1
ATOM 1386 O O . LEU A 1 180 ? 14.943 -5.434 -4.376 1.00 94.88 180 LEU A O 1
ATOM 1390 N N . LEU A 1 181 ? 13.343 -6.565 -3.269 1.00 92.81 181 LEU A N 1
ATOM 1391 C CA . LEU A 1 181 ? 13.000 -7.460 -4.378 1.00 92.81 181 LEU A CA 1
ATOM 1392 C C . LEU A 1 181 ? 12.479 -6.685 -5.594 1.00 92.81 181 LEU A C 1
ATOM 1394 O O . LEU A 1 181 ? 12.945 -6.912 -6.709 1.00 92.81 181 LEU A O 1
ATOM 1398 N N . ILE A 1 182 ? 11.557 -5.741 -5.381 1.00 93.06 182 ILE A N 1
ATOM 1399 C CA . ILE A 1 182 ? 10.998 -4.903 -6.451 1.00 93.06 182 ILE A CA 1
ATOM 1400 C C . ILE A 1 182 ? 12.090 -4.029 -7.078 1.00 93.06 182 ILE A C 1
ATOM 1402 O O . ILE A 1 182 ? 12.171 -3.939 -8.300 1.00 93.06 182 ILE A O 1
ATOM 1406 N N . LEU A 1 183 ? 12.948 -3.405 -6.265 1.00 91.19 183 LEU A N 1
ATOM 1407 C CA . LEU A 1 183 ? 14.032 -2.547 -6.747 1.00 91.19 183 LEU A CA 1
ATOM 1408 C C . LEU A 1 183 ? 15.091 -3.337 -7.518 1.00 91.19 183 LEU A C 1
ATOM 1410 O O . LEU A 1 183 ? 15.487 -2.905 -8.597 1.00 91.19 183 LEU A O 1
ATOM 1414 N N . MET A 1 184 ? 15.516 -4.496 -7.007 1.00 90.75 184 MET A N 1
ATOM 1415 C CA . MET A 1 184 ? 16.444 -5.393 -7.705 1.00 90.75 184 MET A CA 1
ATOM 1416 C C . MET A 1 184 ? 15.862 -5.848 -9.041 1.00 90.75 184 MET A C 1
ATOM 1418 O O . MET A 1 184 ? 16.523 -5.721 -10.069 1.00 90.75 184 MET A O 1
ATOM 1422 N N . HIS A 1 185 ? 14.603 -6.291 -9.052 1.00 89.06 185 HIS A N 1
ATOM 1423 C CA . HIS A 1 185 ? 13.926 -6.698 -10.279 1.00 89.06 185 HIS A CA 1
ATOM 1424 C C . HIS A 1 185 ? 13.820 -5.543 -11.290 1.00 89.06 185 HIS A C 1
ATOM 1426 O O . HIS A 1 185 ? 14.170 -5.701 -12.458 1.00 89.06 185 HIS A O 1
ATOM 1432 N N . ALA A 1 186 ? 13.404 -4.354 -10.842 1.00 88.00 186 ALA A N 1
ATOM 1433 C CA . ALA A 1 186 ? 13.293 -3.172 -11.693 1.00 88.00 186 ALA A CA 1
ATOM 1434 C C . ALA A 1 186 ? 14.651 -2.695 -12.233 1.00 88.00 186 ALA A C 1
ATOM 1436 O O . ALA A 1 186 ? 14.698 -2.156 -13.339 1.00 88.00 186 ALA A O 1
ATOM 1437 N N . PHE A 1 187 ? 15.734 -2.882 -11.473 1.00 86.69 187 PHE A N 1
ATOM 1438 C CA . PHE A 1 187 ? 17.093 -2.515 -11.871 1.00 86.69 187 PHE A CA 1
ATOM 1439 C C . PHE A 1 187 ? 17.709 -3.506 -12.866 1.00 86.69 187 PHE A C 1
ATOM 1441 O O . PHE A 1 187 ? 18.414 -3.095 -13.784 1.00 86.69 187 PHE A O 1
ATOM 1448 N N . MET A 1 188 ? 17.444 -4.804 -12.699 1.00 83.81 188 MET A N 1
ATOM 1449 C CA . MET A 1 188 ? 17.989 -5.862 -13.557 1.00 83.81 188 MET A CA 1
ATOM 1450 C C . MET A 1 188 ? 17.344 -5.900 -14.953 1.00 83.81 188 MET A C 1
ATOM 1452 O O . MET A 1 188 ? 17.973 -6.377 -15.897 1.00 83.81 188 MET A O 1
ATOM 1456 N N . ARG A 1 189 ? 16.118 -5.381 -15.091 1.00 81.75 189 ARG A N 1
ATOM 1457 C CA . ARG A 1 189 ? 15.337 -5.394 -16.334 1.00 81.75 189 ARG A CA 1
ATOM 1458 C C . ARG A 1 189 ? 15.802 -4.318 -17.329 1.00 81.75 189 ARG A C 1
ATOM 1460 O O . ARG A 1 189 ? 15.785 -3.128 -17.004 1.00 81.75 189 ARG A O 1
ATOM 1467 N N . ASP A 1 190 ? 16.135 -4.716 -18.561 1.00 80.88 190 ASP A N 1
ATOM 1468 C CA . ASP A 1 190 ? 16.465 -3.766 -19.636 1.00 80.88 190 ASP A CA 1
ATOM 1469 C C . ASP A 1 190 ? 15.190 -3.051 -20.143 1.00 80.88 190 ASP A C 1
ATOM 1471 O O . ASP A 1 190 ? 14.268 -3.719 -20.623 1.00 80.88 190 ASP A O 1
ATOM 1475 N N . PRO A 1 191 ? 15.110 -1.706 -20.085 1.00 79.12 191 PRO A N 1
ATOM 1476 C CA . PRO A 1 191 ? 13.984 -0.940 -20.637 1.00 79.12 191 PRO A CA 1
ATOM 1477 C C . PRO A 1 191 ? 13.743 -1.181 -22.133 1.00 79.12 191 PRO A C 1
ATOM 1479 O O . PRO A 1 191 ? 12.604 -1.087 -22.584 1.00 79.12 191 PRO A O 1
ATOM 1482 N N . LYS A 1 192 ? 14.783 -1.511 -22.915 1.00 82.56 192 LYS A N 1
ATOM 1483 C CA . LYS A 1 192 ? 14.658 -1.650 -24.376 1.00 82.56 192 LYS A CA 1
ATOM 1484 C C . LYS A 1 192 ? 13.682 -2.746 -24.783 1.00 82.56 192 LYS A C 1
ATOM 1486 O O . LYS A 1 192 ? 12.985 -2.610 -25.781 1.00 82.56 192 LYS A O 1
ATOM 1491 N N . GLN A 1 193 ? 13.624 -3.825 -24.007 1.00 77.62 193 GLN A N 1
ATOM 1492 C CA . GLN A 1 193 ? 12.698 -4.921 -24.277 1.00 77.62 193 GLN A CA 1
ATOM 1493 C C . GLN A 1 193 ? 11.242 -4.492 -24.095 1.00 77.62 193 GLN A C 1
ATOM 1495 O O . GLN A 1 193 ? 10.374 -4.936 -24.837 1.00 77.62 193 GLN A O 1
ATOM 1500 N N . ILE A 1 194 ? 10.984 -3.608 -23.130 1.00 77.88 194 ILE A N 1
ATOM 1501 C CA . ILE A 1 194 ? 9.639 -3.106 -22.844 1.00 77.88 194 ILE A CA 1
ATOM 1502 C C . ILE A 1 194 ? 9.173 -2.198 -23.981 1.00 77.88 194 ILE A C 1
ATOM 1504 O O . ILE A 1 194 ? 8.054 -2.351 -24.453 1.00 77.88 194 ILE A O 1
ATOM 1508 N N . GLU A 1 195 ? 10.046 -1.313 -24.467 1.00 83.81 195 GLU A N 1
ATOM 1509 C CA . GLU A 1 195 ? 9.744 -0.436 -25.606 1.00 83.81 195 GLU A CA 1
ATOM 1510 C C . GLU A 1 195 ? 9.450 -1.237 -26.886 1.00 83.81 195 GLU A C 1
ATOM 1512 O O . GLU A 1 195 ? 8.531 -0.901 -27.629 1.00 83.81 195 GLU A O 1
ATOM 1517 N N . MET A 1 196 ? 10.194 -2.323 -27.133 1.00 83.69 196 MET A N 1
ATOM 1518 C CA . MET A 1 196 ? 9.942 -3.212 -28.274 1.00 83.69 196 MET A CA 1
ATOM 1519 C C . MET A 1 196 ? 8.600 -3.942 -28.155 1.00 83.69 196 MET A C 1
ATOM 1521 O O . MET A 1 196 ? 7.860 -4.007 -29.134 1.00 83.69 196 MET A O 1
ATOM 1525 N N . LEU A 1 197 ? 8.272 -4.461 -26.966 1.00 81.19 197 LEU A N 1
ATOM 1526 C CA . LEU A 1 197 ? 6.997 -5.138 -26.713 1.00 81.19 197 LEU A CA 1
ATOM 1527 C C . LEU A 1 197 ? 5.809 -4.183 -26.871 1.00 81.19 197 LEU A C 1
ATOM 1529 O O . LEU A 1 197 ? 4.831 -4.533 -27.528 1.00 81.19 197 LEU A O 1
ATOM 1533 N N . ASP A 1 198 ? 5.907 -2.974 -26.318 1.00 82.31 198 ASP A N 1
ATOM 1534 C CA . ASP A 1 198 ? 4.855 -1.957 -26.414 1.00 82.31 198 ASP A CA 1
ATOM 1535 C C . ASP A 1 198 ? 4.620 -1.534 -27.870 1.00 82.31 198 ASP A C 1
ATOM 1537 O O . ASP A 1 198 ? 3.484 -1.504 -28.341 1.00 82.31 198 ASP A O 1
ATOM 1541 N N . ARG A 1 199 ? 5.705 -1.337 -28.631 1.00 85.81 199 ARG A N 1
ATOM 1542 C CA . ARG A 1 199 ? 5.631 -1.051 -30.066 1.00 85.81 199 ARG A CA 1
ATOM 1543 C C . ARG A 1 199 ? 4.993 -2.192 -30.859 1.00 85.81 199 ARG A C 1
ATOM 1545 O O . ARG A 1 199 ? 4.108 -1.933 -31.663 1.00 85.81 199 ARG A O 1
ATOM 1552 N N . SER A 1 200 ? 5.407 -3.437 -30.620 1.00 83.88 200 SER A N 1
ATOM 1553 C CA . SER A 1 200 ? 4.831 -4.597 -31.317 1.00 83.88 200 SER A CA 1
ATOM 1554 C C . SER A 1 200 ? 3.340 -4.776 -31.023 1.00 83.88 200 SER A C 1
ATOM 1556 O O . SER A 1 200 ? 2.585 -5.214 -31.886 1.00 83.88 200 SER A O 1
ATOM 1558 N N . ARG A 1 201 ? 2.899 -4.395 -29.817 1.00 80.31 201 ARG A N 1
ATOM 1559 C CA . ARG A 1 201 ? 1.487 -4.416 -29.444 1.00 80.31 201 ARG A CA 1
ATOM 1560 C C . ARG A 1 201 ? 0.697 -3.330 -30.173 1.00 80.31 201 ARG A C 1
ATOM 1562 O O . ARG A 1 201 ? -0.358 -3.648 -30.709 1.00 80.31 201 ARG A O 1
ATOM 1569 N N . ALA A 1 202 ? 1.211 -2.100 -30.221 1.00 82.50 202 ALA A N 1
ATOM 1570 C CA . ALA A 1 202 ? 0.581 -1.015 -30.975 1.00 82.50 202 ALA A CA 1
ATOM 1571 C C . ALA A 1 202 ? 0.443 -1.377 -32.465 1.00 82.50 202 ALA A C 1
ATOM 1573 O O . ALA A 1 202 ? -0.638 -1.253 -33.024 1.00 82.50 202 ALA A O 1
ATOM 1574 N N . GLU A 1 203 ? 1.498 -1.941 -33.065 1.00 84.69 203 GLU A N 1
ATOM 1575 C CA . GLU A 1 203 ? 1.469 -2.413 -34.458 1.00 84.69 203 GLU A CA 1
ATOM 1576 C C . GLU A 1 203 ? 0.452 -3.554 -34.672 1.00 84.69 203 GLU A C 1
ATOM 1578 O O . GLU A 1 203 ? -0.145 -3.645 -35.740 1.00 84.69 203 GLU A O 1
ATOM 1583 N N . SER A 1 204 ? 0.221 -4.414 -33.670 1.00 81.81 204 SER A N 1
ATOM 1584 C CA . SER A 1 204 ? -0.781 -5.484 -33.773 1.00 81.81 204 SER A CA 1
ATOM 1585 C C . SER A 1 204 ? -2.225 -5.000 -33.632 1.00 81.81 204 SER A C 1
ATOM 1587 O O . SER A 1 204 ? -3.100 -5.596 -34.245 1.00 81.81 204 SER A O 1
ATOM 1589 N N . GLU A 1 205 ? -2.488 -3.953 -32.841 1.00 79.38 205 GLU A N 1
ATOM 1590 C CA . GLU A 1 205 ? -3.843 -3.408 -32.655 1.00 79.38 205 GLU A CA 1
ATOM 1591 C C . GLU A 1 205 ? -4.336 -2.713 -33.945 1.00 79.38 205 GLU A C 1
ATOM 1593 O O . GLU A 1 205 ? -5.481 -2.925 -34.340 1.00 79.38 205 GLU A O 1
ATOM 1598 N N . ASP A 1 206 ? -3.452 -2.020 -34.675 1.00 79.25 206 ASP A N 1
ATOM 1599 C CA . ASP A 1 206 ? -3.786 -1.346 -35.943 1.00 79.25 206 ASP A CA 1
ATOM 1600 C C . ASP A 1 206 ? -4.205 -2.320 -37.073 1.00 79.25 206 ASP A C 1
ATOM 1602 O O . ASP A 1 206 ? -5.023 -1.974 -37.931 1.00 79.25 206 ASP A O 1
ATOM 1606 N N . ASP A 1 207 ? -3.674 -3.549 -37.088 1.00 75.31 207 ASP A N 1
ATOM 1607 C CA . ASP A 1 207 ? -3.983 -4.547 -38.130 1.00 75.31 207 ASP A CA 1
ATOM 1608 C C . ASP A 1 207 ? -5.386 -5.165 -37.957 1.00 75.31 207 ASP A C 1
ATOM 1610 O O . ASP A 1 207 ? -6.059 -5.502 -38.937 1.00 75.31 207 ASP A O 1
ATOM 1614 N N . TYR A 1 208 ? -5.886 -5.259 -36.718 1.00 68.94 208 TYR A N 1
ATOM 1615 C CA . TYR A 1 208 ? -7.248 -5.743 -36.463 1.00 68.94 208 TYR A CA 1
ATOM 1616 C C . TYR A 1 208 ? -8.311 -4.736 -36.924 1.00 68.94 208 TYR A C 1
ATOM 1618 O O . TYR A 1 208 ? -9.299 -5.139 -37.544 1.00 68.94 208 TYR A O 1
ATOM 1626 N N . ASP A 1 209 ? -8.082 -3.437 -36.720 1.00 70.31 209 ASP A N 1
ATOM 1627 C CA . ASP A 1 209 ? -9.022 -2.390 -37.140 1.00 70.31 209 ASP A CA 1
ATOM 1628 C C . ASP A 1 209 ? -9.107 -2.271 -38.674 1.00 70.31 209 ASP A C 1
ATOM 1630 O O . ASP A 1 209 ? -10.184 -2.039 -39.237 1.00 70.31 209 ASP A O 1
ATOM 1634 N N . ALA A 1 210 ? -7.997 -2.513 -39.381 1.00 67.38 210 ALA A N 1
ATOM 1635 C CA . ALA A 1 210 ? -7.971 -2.532 -40.843 1.00 67.38 210 ALA A CA 1
ATOM 1636 C C . ALA A 1 210 ? -8.815 -3.678 -41.442 1.00 67.38 210 ALA A C 1
ATOM 1638 O O . ALA A 1 210 ? -9.418 -3.517 -42.507 1.00 67.38 210 ALA A O 1
ATOM 1639 N N . MET A 1 211 ? -8.906 -4.821 -40.754 1.00 62.81 211 MET A N 1
ATOM 1640 C CA . MET A 1 211 ? -9.736 -5.960 -41.171 1.00 62.81 211 MET A CA 1
ATOM 1641 C C . MET A 1 211 ? -11.224 -5.769 -40.831 1.00 62.81 211 MET A C 1
ATOM 1643 O O . MET A 1 211 ? -12.088 -6.293 -41.542 1.00 62.81 211 MET A O 1
ATOM 1647 N N . GLU A 1 212 ? -11.548 -5.014 -39.777 1.00 63.38 212 GLU A N 1
ATOM 1648 C CA . GLU A 1 212 ? -12.934 -4.772 -39.353 1.00 63.38 212 GLU A CA 1
ATOM 1649 C C . GLU A 1 212 ? -13.613 -3.636 -40.151 1.00 63.38 212 GLU A C 1
ATOM 1651 O O . GLU A 1 212 ? -14.825 -3.671 -40.383 1.00 63.38 212 GLU A O 1
ATOM 1656 N N . GLY A 1 213 ? -12.837 -2.697 -40.707 1.00 58.44 213 GLY A N 1
ATOM 1657 C CA . GLY A 1 213 ? -13.333 -1.618 -41.577 1.00 58.44 213 GLY A CA 1
ATOM 1658 C C . GLY A 1 213 ? -13.813 -2.041 -42.978 1.00 58.44 213 GLY A C 1
ATOM 1659 O O . GLY A 1 213 ? -14.434 -1.244 -43.680 1.00 58.44 213 GLY A O 1
ATOM 1660 N N . GLY A 1 214 ? -13.574 -3.286 -43.406 1.00 55.53 214 GLY A N 1
ATOM 1661 C CA . GLY A 1 214 ? -13.799 -3.734 -44.790 1.00 55.53 214 GLY A CA 1
ATOM 1662 C C . GLY A 1 214 ? -15.190 -4.288 -45.135 1.00 55.53 214 GLY A C 1
ATOM 1663 O O . GLY A 1 214 ? -15.379 -4.776 -46.249 1.00 55.53 214 GLY A O 1
ATOM 1664 N N . LYS A 1 215 ? -16.169 -4.283 -44.216 1.00 55.41 215 LYS A N 1
ATOM 1665 C CA . LYS A 1 215 ? -17.464 -4.975 -44.427 1.00 55.41 215 LYS A CA 1
ATOM 1666 C C . LYS A 1 215 ? -18.730 -4.119 -44.384 1.00 55.41 215 LYS A C 1
ATOM 1668 O O . LYS A 1 215 ? -19.816 -4.686 -44.449 1.00 55.41 215 LYS A O 1
ATOM 1673 N N . ASN A 1 216 ? -18.631 -2.789 -44.342 1.00 54.97 216 ASN A N 1
ATOM 1674 C CA . ASN A 1 216 ? -19.821 -1.928 -44.249 1.00 54.97 216 ASN A CA 1
ATOM 1675 C C . ASN A 1 216 ? -19.905 -0.805 -45.296 1.00 54.97 216 ASN A C 1
ATOM 1677 O O . ASN A 1 216 ? -20.558 0.211 -45.072 1.00 54.97 216 ASN A O 1
ATOM 1681 N N . GLU A 1 217 ? -19.319 -1.004 -46.477 1.00 55.59 217 GLU A N 1
ATOM 1682 C CA . GLU A 1 217 ? -19.507 -0.112 -47.628 1.00 55.59 217 GLU A CA 1
ATOM 1683 C C . GLU A 1 217 ? -20.585 -0.667 -48.576 1.00 55.59 217 GLU A C 1
ATOM 1685 O O . GLU A 1 217 ? -20.314 -1.053 -49.708 1.00 55.59 217 GLU A O 1
ATOM 1690 N N . ASN A 1 218 ? -21.822 -0.800 -48.080 1.00 55.94 218 ASN A N 1
ATOM 1691 C CA . ASN A 1 218 ? -23.006 -0.975 -48.932 1.00 55.94 218 ASN A CA 1
ATOM 1692 C C . ASN A 1 218 ? -24.317 -0.704 -48.171 1.00 55.94 218 ASN A C 1
ATOM 1694 O O . ASN A 1 218 ? -25.224 -1.527 -48.144 1.00 55.94 218 ASN A O 1
ATOM 1698 N N . ASN A 1 219 ? -24.444 0.471 -47.554 1.00 53.78 219 ASN A N 1
ATOM 1699 C CA . ASN A 1 219 ? -25.762 1.025 -47.242 1.00 53.78 219 ASN A CA 1
ATOM 1700 C C . ASN A 1 219 ? -25.886 2.410 -47.869 1.00 53.78 219 ASN A C 1
ATOM 1702 O O . ASN A 1 219 ? -25.531 3.443 -47.307 1.00 53.78 219 ASN A O 1
ATOM 1706 N N . ASN A 1 220 ? -26.383 2.354 -49.099 1.00 56.81 220 ASN A N 1
ATOM 1707 C CA . ASN A 1 220 ? -26.923 3.429 -49.904 1.00 56.81 220 ASN A CA 1
ATOM 1708 C C . ASN A 1 220 ? -28.030 4.162 -49.121 1.00 56.81 220 ASN A C 1
ATOM 1710 O O . ASN A 1 220 ? -29.193 3.764 -49.166 1.00 56.81 220 ASN A O 1
ATOM 1714 N N . TYR A 1 221 ? -27.669 5.213 -48.384 1.00 53.28 221 TYR A N 1
ATOM 1715 C CA . TYR A 1 221 ? -28.640 6.187 -47.893 1.00 53.28 221 TYR A CA 1
ATOM 1716 C C . TYR A 1 221 ? -28.792 7.313 -48.923 1.00 53.28 221 TYR A C 1
ATOM 1718 O O . TYR A 1 221 ? -27.789 7.873 -49.377 1.00 53.28 221 TYR A O 1
ATOM 1726 N N . PRO A 1 222 ? -30.031 7.658 -49.313 1.00 58.62 222 PRO A N 1
ATOM 1727 C CA . PRO A 1 222 ? -30.276 8.705 -50.287 1.00 58.62 222 PRO A CA 1
ATOM 1728 C C . PRO A 1 222 ? -29.890 10.069 -49.705 1.00 58.62 222 PRO A C 1
ATOM 1730 O O . PRO A 1 222 ? -30.256 10.418 -48.585 1.00 58.62 222 PRO A O 1
ATOM 1733 N N . LYS A 1 223 ? -29.153 10.846 -50.509 1.00 51.66 223 LYS A N 1
ATOM 1734 C CA . LYS A 1 223 ? -28.871 12.268 -50.293 1.00 51.66 223 LYS A CA 1
ATOM 1735 C C . LYS A 1 223 ? -30.183 13.036 -50.152 1.00 51.66 223 LYS A C 1
ATOM 1737 O O . LYS A 1 223 ? -30.827 13.325 -51.161 1.00 51.66 223 LYS A O 1
ATOM 1742 N N . GLU A 1 224 ? -30.528 13.433 -48.934 1.00 58.47 224 GLU A N 1
ATOM 1743 C CA . GLU A 1 224 ? -31.486 14.511 -48.731 1.00 58.47 224 GLU A CA 1
ATOM 1744 C C . GLU A 1 224 ? -30.739 15.848 -48.706 1.00 58.47 224 GLU A C 1
ATOM 1746 O O . GLU A 1 224 ? -29.839 16.107 -47.908 1.00 58.47 224 GLU A O 1
ATOM 1751 N N . SER A 1 225 ? -31.076 16.650 -49.705 1.00 64.88 225 SER A N 1
ATOM 1752 C CA . SER A 1 225 ? -30.591 17.993 -49.963 1.00 64.88 225 SER A CA 1
ATOM 1753 C C . SER A 1 225 ? -31.313 18.974 -49.044 1.00 64.88 225 SER A C 1
ATOM 1755 O O . SER A 1 225 ? -32.534 19.062 -49.135 1.00 64.88 225 SER A O 1
ATOM 1757 N N . GLN A 1 226 ? -30.579 19.695 -48.191 1.00 50.59 226 GLN A N 1
ATOM 1758 C CA . GLN A 1 226 ? -30.959 20.949 -47.513 1.00 50.59 226 GLN A CA 1
ATOM 1759 C C . GLN A 1 226 ? -29.824 21.297 -46.531 1.00 50.59 226 GLN A C 1
ATOM 1761 O O . GLN A 1 226 ? -29.381 20.444 -45.781 1.00 50.59 226 GLN A O 1
ATOM 1766 N N . GLY A 1 227 ? -29.251 22.488 -46.445 1.00 52.22 227 GLY A N 1
ATOM 1767 C CA . GLY A 1 227 ? -29.499 23.767 -47.074 1.00 52.22 227 GLY A CA 1
ATOM 1768 C C . GLY A 1 227 ? -28.448 24.740 -46.525 1.00 52.22 227 GLY A C 1
ATOM 1769 O O . GLY A 1 227 ? -27.992 24.617 -45.392 1.00 52.22 227 GLY A O 1
ATOM 1770 N N . LEU A 1 228 ? -28.037 25.662 -47.389 1.00 57.75 228 LEU A N 1
ATOM 1771 C CA . LEU A 1 228 ? -27.269 26.882 -47.133 1.00 57.75 228 LEU A CA 1
ATOM 1772 C C . LEU A 1 228 ? -27.419 27.473 -45.721 1.00 57.75 228 LEU A C 1
ATOM 1774 O O . LEU A 1 228 ? -28.543 27.701 -45.290 1.00 57.75 228 LEU A O 1
ATOM 1778 N N . THR A 1 229 ? -26.310 27.895 -45.099 1.00 60.09 229 THR A N 1
ATOM 1779 C CA . THR A 1 229 ? -26.051 29.301 -44.681 1.00 60.09 229 THR A CA 1
ATOM 1780 C C . THR A 1 229 ? -24.712 29.402 -43.924 1.00 60.09 229 THR A C 1
ATOM 1782 O O . THR A 1 229 ? -24.509 28.780 -42.894 1.00 60.09 229 THR A O 1
ATOM 1785 N N . ASN A 1 230 ? -23.698 30.005 -44.555 1.00 55.91 230 ASN A N 1
ATOM 1786 C CA . ASN A 1 230 ? -23.169 31.358 -44.289 1.00 55.91 230 ASN A CA 1
ATOM 1787 C C . ASN A 1 230 ? -22.315 31.497 -43.008 1.00 55.91 230 ASN A C 1
ATOM 1789 O O . ASN A 1 230 ? -22.817 31.410 -41.900 1.00 55.91 230 ASN A O 1
ATOM 1793 N N . ARG A 1 231 ? -21.012 31.779 -43.191 1.00 53.72 231 ARG A N 1
ATOM 1794 C CA . ARG A 1 231 ? -20.387 33.112 -42.978 1.00 53.72 231 ARG A CA 1
ATOM 1795 C C . ARG A 1 231 ? -20.038 33.326 -41.495 1.00 53.72 231 ARG A C 1
ATOM 1797 O O . ARG A 1 231 ? -20.912 33.483 -40.665 1.00 53.72 231 ARG A O 1
ATOM 1804 N N . SER A 1 232 ? -18.770 33.355 -41.099 1.00 57.19 232 SER A N 1
ATOM 1805 C CA . SER A 1 232 ? -17.980 34.583 -41.190 1.00 57.19 232 SER A CA 1
ATOM 1806 C C . SER A 1 232 ? -16.542 34.329 -40.733 1.00 57.19 232 SER A C 1
ATOM 1808 O O . SER A 1 232 ? -16.297 33.974 -39.584 1.00 57.19 232 SER A O 1
ATOM 1810 N N . GLN A 1 233 ? -15.607 34.578 -41.644 1.00 57.34 233 GLN A N 1
ATOM 1811 C CA . GLN A 1 233 ? -14.190 34.813 -41.390 1.00 57.34 233 GLN A CA 1
ATOM 1812 C C . GLN A 1 233 ? -14.026 36.038 -40.479 1.00 57.34 233 GLN A C 1
ATOM 1814 O O . GLN A 1 233 ? -14.519 37.116 -40.800 1.00 57.34 233 GLN A O 1
ATOM 1819 N N . GLY A 1 234 ? -13.313 35.874 -39.368 1.00 58.91 234 GLY A N 1
ATOM 1820 C CA . GLY A 1 234 ? -12.899 36.956 -38.478 1.00 58.91 234 GLY A CA 1
ATOM 1821 C C . GLY A 1 234 ? -11.411 36.835 -38.187 1.00 58.91 234 GLY A C 1
ATOM 1822 O O . GLY A 1 234 ? -11.019 36.343 -37.137 1.00 58.91 234 GLY A O 1
ATOM 1823 N N . ARG A 1 235 ? -10.600 37.230 -39.169 1.00 65.06 235 ARG A N 1
ATOM 1824 C CA . ARG A 1 235 ? -9.168 37.506 -39.043 1.00 65.06 235 ARG A CA 1
ATOM 1825 C C . ARG A 1 235 ? -9.033 38.851 -38.335 1.00 65.06 235 ARG A C 1
ATOM 1827 O O . ARG A 1 235 ? -9.553 39.836 -38.848 1.00 65.06 235 ARG A O 1
ATOM 1834 N N . SER A 1 236 ? -8.348 38.894 -37.199 1.00 69.06 236 SER A N 1
ATOM 1835 C CA . SER A 1 236 ? -7.828 40.149 -36.663 1.00 69.06 236 SER A CA 1
ATOM 1836 C C . SER A 1 236 ? -6.424 39.903 -36.141 1.00 69.06 236 SER A C 1
ATOM 1838 O O . SER A 1 236 ? -6.225 39.289 -35.097 1.00 69.06 236 SER A O 1
ATOM 1840 N N . ASP A 1 237 ? -5.481 40.349 -36.960 1.00 69.88 237 ASP A N 1
ATOM 1841 C CA . ASP A 1 237 ? -4.115 40.677 -36.591 1.00 69.88 237 ASP A CA 1
ATOM 1842 C C . ASP A 1 237 ? -4.152 41.841 -35.576 1.00 69.88 237 ASP A C 1
ATOM 1844 O O . ASP A 1 237 ? -4.938 42.774 -35.765 1.00 69.88 237 ASP A O 1
ATOM 1848 N N . ALA A 1 238 ? -3.340 41.782 -34.517 1.00 64.88 238 ALA A N 1
ATOM 1849 C CA . ALA A 1 238 ? -2.878 42.946 -33.754 1.00 64.88 238 ALA A CA 1
ATOM 1850 C C . ALA A 1 238 ? -1.700 42.552 -32.839 1.00 64.88 238 ALA A C 1
ATOM 1852 O O . ALA A 1 238 ? -1.892 41.776 -31.905 1.00 64.88 238 ALA A O 1
ATOM 1853 N N . ASP A 1 239 ? -0.531 43.094 -33.200 1.00 60.94 239 ASP A N 1
ATOM 1854 C CA . ASP A 1 239 ? 0.633 43.550 -32.411 1.00 60.94 239 ASP A CA 1
ATOM 1855 C C . ASP A 1 239 ? 1.214 42.709 -31.258 1.00 60.94 239 ASP A C 1
ATOM 1857 O O . ASP A 1 239 ? 0.585 42.579 -30.183 1.00 60.94 239 ASP A O 1
#

Sequence (239 aa):
MMSDSAESSGSTPATLSGTIESLRLHASSWMAKMQSRVRIETLRPLPEFLGIDPAAGFCLSPGAFTPPVRKVDKGSPEKVQSRMKLNLAFFLTNYVVIAAMTAVVVALMHPGMIFFVGMVYGLWMLHAYMIRHEIVLGGVRLHSLVSVQHRFYGLFALTILVIIWKCLIPTLIFVAISGLLILMHAFMRDPKQIEMLDRSRAESEDDYDAMEGGKNENNNYPKESQGLTNRSQGRSDAD